Protein AF-A0A0C9XJM4-F1 (afdb_monomer_lite)

Sequence (264 aa):
MSPTPITRETFIDPSHLKTVLTQDTMYVLRDDEEGVEEVPIPESFKKVGIPEGYSVDFVLDPATLVRSLAKQGIVTEDQLEKGLLKDLKDTINASDNLKIIPTSVYESKREAQDEALENSDEEDDDDEGEEEEPTGPPITRATFISPTHIATALSQKTMYKLADGGEGVKEVPITKSVKKAGVIPQGYSVDFIVDPATIVKSLAKQGLVTEGQLSEELLNDLKEPINSSDNLKIVPTSVYEAKLAALEASLENDDDDDDEEEEE

Secondary structure (DSSP, 8-state):
-PPPBP-GGGS--TTHHHHHHTSSEEEEE-TTSSSEEEEEPPHHHHHH-SPTTEEEEESS-HHHHHHHHHHTT--BGGGS-HHHHHHHHHHHTSTTTEEEEEHHHHHHHHHHHHHHHHTTSS-------------SPBP-GGGG--TTHHHHHHHSSEEEEE-TTSSSEEEEEPPHHHHHHTSPPTTEEEEESS-HHHHHHHHHHTT--BGGGS-HHHHHHHHHHHTSTTTEEEEEHHHHHHHHHHHHHHHHGGGSTT------

pLDDT: mean 82.21, std 13.68, range [42.31, 96.31]

Foldseek 3Di:
DPFAFDDLVLQEDPCLQVLQLVDQWAWDQDPVNPDIDIDGDDPVCNVPNDDPQKDKAFQPRSRVVCVVCVVVVNTGPVVDDPVRSVVSSCVRSHNVRIHIYGVVVVVVVVVVVVVVVVVPPPDDDDDPDDDDDQDADWDDLVLLDDPCLLLLQLVDQWAWDADDVRPDIDIDGNDPVNNVVSDQDPQKDKAFQDRSRVVSLVCVVVVNTGPSVDDPVRSVVSNDVRSHSVRIHIYGVVVRVVVVVVVVVVSVVVVPPPDDDDDD

Organism: NCBI:txid1095629

Structure (mmCIF, N/CA/C/O backbone):
data_AF-A0A0C9XJM4-F1
#
_entry.id   AF-A0A0C9XJM4-F1
#
loop_
_atom_site.group_PDB
_atom_site.id
_atom_site.type_symbol
_atom_site.label_atom_id
_atom_site.label_alt_id
_atom_site.label_comp_id
_atom_site.label_asym_id
_atom_site.label_entity_id
_atom_site.label_seq_id
_atom_site.pdbx_PDB_ins_code
_atom_site.Cartn_x
_atom_site.Cartn_y
_atom_site.Cartn_z
_atom_site.occupancy
_atom_site.B_iso_or_equiv
_atom_site.auth_seq_id
_atom_site.auth_comp_id
_atom_site.auth_asym_id
_atom_site.auth_atom_id
_atom_site.pdbx_PDB_model_num
ATOM 1 N N . MET A 1 1 ? -12.616 0.577 37.593 1.00 61.03 1 MET A N 1
ATOM 2 C CA . MET A 1 1 ? -11.303 0.373 36.948 1.00 61.03 1 MET A CA 1
ATOM 3 C C . MET A 1 1 ? -10.990 1.656 36.203 1.00 61.03 1 MET A C 1
ATOM 5 O O . MET A 1 1 ? -11.941 2.302 35.782 1.00 61.03 1 MET A O 1
ATOM 9 N N . SER A 1 2 ? -9.730 2.076 36.131 1.00 69.00 2 SER A N 1
ATOM 10 C CA . SER A 1 2 ? -9.359 3.209 35.274 1.00 69.00 2 SER A CA 1
ATOM 11 C C . SER A 1 2 ? -9.526 2.782 33.812 1.00 69.00 2 SER A C 1
ATOM 13 O O . SER A 1 2 ? -9.180 1.634 33.522 1.00 69.00 2 SER A O 1
ATOM 15 N N . PRO A 1 3 ? -10.077 3.630 32.930 1.00 81.00 3 PRO A N 1
ATOM 16 C CA . PRO A 1 3 ? -10.246 3.273 31.527 1.00 81.00 3 PRO A CA 1
ATOM 17 C C . PRO A 1 3 ? -8.877 3.083 30.859 1.00 81.00 3 PRO A C 1
ATOM 19 O O . PRO A 1 3 ? -7.921 3.799 31.178 1.00 81.00 3 PRO A O 1
ATOM 22 N N . THR A 1 4 ? -8.769 2.077 29.990 1.00 88.69 4 THR A N 1
ATOM 23 C CA . THR A 1 4 ? -7.526 1.762 29.274 1.00 88.69 4 THR A CA 1
ATOM 24 C C . THR A 1 4 ? -7.408 2.698 28.075 1.00 88.69 4 THR A C 1
ATOM 26 O O . THR A 1 4 ? -8.310 2.686 27.238 1.00 88.69 4 THR A O 1
ATOM 29 N N . PRO A 1 5 ? -6.348 3.516 27.973 1.00 91.44 5 PRO A N 1
ATOM 30 C CA . PRO A 1 5 ? -6.173 4.406 26.833 1.00 91.44 5 PRO A CA 1
ATOM 31 C C . PRO A 1 5 ? -5.910 3.606 25.555 1.00 91.44 5 PRO A C 1
ATOM 33 O O . PRO A 1 5 ? -5.144 2.640 25.573 1.00 91.44 5 PRO A O 1
ATOM 36 N N . ILE A 1 6 ? -6.506 4.046 24.449 1.00 90.00 6 ILE A N 1
ATOM 37 C CA . ILE A 1 6 ? -6.190 3.528 23.119 1.00 90.00 6 ILE A CA 1
ATOM 38 C C . ILE A 1 6 ? -4.835 4.095 22.702 1.00 90.00 6 ILE A C 1
ATOM 40 O O . ILE A 1 6 ? -4.616 5.305 22.685 1.00 90.00 6 ILE A O 1
ATOM 44 N N . THR A 1 7 ? -3.909 3.203 22.379 1.00 91.00 7 THR A N 1
ATOM 45 C CA . THR A 1 7 ? -2.565 3.541 21.903 1.00 91.00 7 THR A CA 1
ATOM 46 C C . THR A 1 7 ? -2.232 2.698 20.681 1.00 91.00 7 THR A C 1
ATOM 48 O O . THR A 1 7 ? -2.949 1.755 20.357 1.00 91.00 7 THR A O 1
ATOM 51 N N . ARG A 1 8 ? -1.115 2.988 20.009 1.00 89.38 8 ARG A N 1
ATOM 52 C CA . ARG A 1 8 ? -0.641 2.166 18.885 1.00 89.38 8 ARG A CA 1
ATOM 53 C C . ARG A 1 8 ? -0.563 0.678 19.263 1.00 89.38 8 ARG A C 1
ATOM 55 O O . ARG A 1 8 ? -1.041 -0.178 18.527 1.00 89.38 8 ARG A O 1
ATOM 62 N N . GLU A 1 9 ? -0.023 0.393 20.447 1.00 90.62 9 GLU A N 1
ATOM 63 C CA . GLU A 1 9 ? 0.146 -0.966 20.976 1.00 90.62 9 GLU A CA 1
ATOM 64 C C . GLU A 1 9 ? -1.182 -1.671 21.267 1.00 90.62 9 GLU A C 1
ATOM 66 O O . GLU A 1 9 ? -1.224 -2.897 21.331 1.00 90.62 9 GLU A O 1
ATOM 71 N N . THR A 1 10 ? -2.287 -0.928 21.396 1.00 89.88 10 THR A N 1
ATOM 72 C CA . THR A 1 10 ? -3.622 -1.517 21.545 1.00 89.88 10 THR A CA 1
ATOM 73 C C . THR A 1 10 ? -3.973 -2.397 20.349 1.00 89.88 10 THR A C 1
ATOM 75 O O . THR A 1 10 ? -4.678 -3.384 20.532 1.00 89.88 10 THR A O 1
ATOM 78 N N . PHE A 1 11 ? -3.475 -2.084 19.149 1.00 90.56 11 PHE A N 1
ATOM 79 C CA . PHE A 1 11 ? -3.837 -2.781 17.912 1.00 90.56 11 PHE A CA 1
ATOM 80 C C . PHE A 1 11 ? -2.792 -3.784 17.423 1.00 90.56 11 PHE A C 1
ATOM 82 O O . PHE A 1 11 ? -3.081 -4.540 16.503 1.00 90.56 11 PHE A O 1
ATOM 89 N N . ILE A 1 12 ? -1.595 -3.814 18.008 1.00 91.88 12 ILE A N 1
ATOM 90 C CA . ILE A 1 12 ? -0.506 -4.683 17.547 1.00 91.88 12 ILE A CA 1
ATOM 91 C C . ILE A 1 12 ? -0.559 -6.008 18.309 1.00 91.88 12 ILE A C 1
ATOM 93 O O . ILE A 1 12 ? -0.344 -6.058 19.521 1.00 91.88 12 ILE A O 1
ATOM 97 N N . ASP A 1 13 ? -0.818 -7.103 17.598 1.00 90.31 13 ASP A N 1
ATOM 98 C CA . ASP A 1 13 ? -0.806 -8.438 18.186 1.00 90.31 13 ASP A CA 1
ATOM 99 C C . ASP A 1 13 ? 0.635 -8.974 18.253 1.00 90.31 13 ASP A C 1
ATOM 101 O O . ASP A 1 13 ? 1.370 -8.876 17.271 1.00 90.31 13 ASP A O 1
ATOM 105 N N . PRO A 1 14 ? 1.076 -9.613 19.351 1.00 86.50 14 PRO A N 1
ATOM 106 C CA . PRO A 1 14 ? 2.413 -10.212 19.445 1.00 86.50 14 PRO A CA 1
ATOM 107 C C . PRO A 1 14 ? 2.759 -11.226 18.337 1.00 86.50 14 PRO A C 1
ATOM 109 O O . PRO A 1 14 ? 3.933 -11.540 18.123 1.00 86.50 14 PRO A O 1
ATOM 112 N N . SER A 1 15 ? 1.758 -11.777 17.650 1.00 88.38 15 SER A N 1
ATOM 113 C CA . SER A 1 15 ? 1.905 -12.721 16.545 1.00 88.38 15 SER A CA 1
ATOM 114 C C . SER A 1 15 ? 2.150 -12.075 15.178 1.00 88.38 15 SER A C 1
ATOM 116 O O . SER A 1 15 ? 2.521 -12.816 14.268 1.00 88.38 15 SER A O 1
ATOM 118 N N . HIS A 1 16 ? 2.080 -10.743 15.030 1.00 88.44 16 HIS A N 1
ATOM 119 C CA . HIS A 1 16 ? 2.323 -10.048 13.751 1.00 88.44 16 HIS A CA 1
ATOM 120 C C . HIS A 1 16 ? 3.661 -10.441 13.096 1.00 88.44 16 HIS A C 1
ATOM 122 O O . HIS A 1 16 ? 3.746 -10.614 11.882 1.00 88.44 16 HIS A O 1
ATOM 128 N N . LEU A 1 17 ? 4.704 -10.690 13.899 1.00 89.69 17 LEU A N 1
ATOM 129 C CA . LEU A 1 17 ? 6.002 -11.173 13.410 1.00 89.69 17 LEU A CA 1
ATOM 130 C C . LEU A 1 17 ? 5.925 -12.562 12.766 1.00 89.69 17 LEU A C 1
ATOM 132 O O . LEU A 1 17 ? 6.686 -12.868 11.853 1.00 89.69 17 LEU A O 1
ATOM 136 N N . LYS A 1 18 ? 5.037 -13.433 13.247 1.00 89.62 18 LYS A N 1
ATOM 137 C CA . LYS A 1 18 ? 4.809 -14.744 12.630 1.00 89.62 18 LYS A CA 1
ATOM 138 C C . LYS A 1 18 ? 3.995 -14.586 11.356 1.00 89.62 18 LYS A C 1
ATOM 140 O O . LYS A 1 18 ? 4.367 -15.181 10.353 1.00 89.62 18 LYS A O 1
ATOM 145 N N . THR A 1 19 ? 2.951 -13.760 11.393 1.00 90.31 19 THR A N 1
ATOM 146 C CA . THR A 1 19 ? 2.085 -13.479 10.242 1.00 90.31 19 THR A CA 1
ATOM 147 C C . THR A 1 19 ? 2.864 -12.880 9.075 1.00 90.31 19 THR A C 1
ATOM 149 O O . THR A 1 19 ? 2.696 -13.295 7.935 1.00 90.31 19 THR A O 1
ATOM 152 N N . VAL A 1 20 ? 3.790 -11.952 9.325 1.00 91.88 20 VAL A N 1
ATOM 153 C CA . VAL A 1 20 ? 4.589 -11.374 8.234 1.00 91.88 20 VAL A CA 1
ATOM 154 C C . VAL A 1 20 ? 5.557 -12.395 7.614 1.00 91.88 20 VAL A C 1
ATOM 156 O O . VAL A 1 20 ? 5.833 -12.349 6.420 1.00 91.88 20 VAL A O 1
ATOM 159 N N . LEU A 1 21 ? 6.040 -13.368 8.394 1.00 91.81 21 LEU A N 1
ATOM 160 C CA . LEU A 1 21 ? 6.963 -14.406 7.917 1.00 91.81 21 LEU A CA 1
ATOM 161 C C . LEU A 1 21 ? 6.278 -15.529 7.123 1.00 91.81 21 LEU A C 1
ATOM 163 O O . LEU A 1 21 ? 6.981 -16.332 6.501 1.00 91.81 21 LEU A O 1
ATOM 167 N N . THR A 1 22 ? 4.943 -15.612 7.127 1.00 90.56 22 THR A N 1
ATOM 168 C CA . THR A 1 22 ? 4.208 -16.535 6.243 1.00 90.56 22 THR A CA 1
ATOM 169 C C . THR A 1 22 ? 4.066 -16.001 4.824 1.00 90.56 22 THR A C 1
ATOM 171 O O . THR A 1 22 ? 3.656 -16.757 3.949 1.00 90.56 22 THR A O 1
ATOM 174 N N . GLN A 1 23 ? 4.403 -14.732 4.586 1.00 90.69 23 GLN A N 1
ATOM 175 C CA . GLN A 1 23 ? 4.364 -14.144 3.253 1.00 90.69 23 GLN A CA 1
ATOM 176 C C . GLN A 1 23 ? 5.443 -14.738 2.340 1.00 90.69 23 GLN A C 1
ATOM 178 O O . GLN A 1 23 ? 6.439 -15.326 2.781 1.00 90.69 23 GLN A O 1
ATOM 183 N N . ASP A 1 24 ? 5.238 -14.566 1.038 1.00 90.81 24 ASP A N 1
ATOM 184 C CA . ASP A 1 24 ? 6.186 -15.018 0.025 1.00 90.81 24 ASP A CA 1
ATOM 185 C C . ASP A 1 24 ? 7.295 -13.996 -0.229 1.00 90.81 24 ASP A C 1
ATOM 187 O O . ASP A 1 24 ? 8.404 -14.379 -0.608 1.00 90.81 24 ASP A O 1
ATOM 191 N N . THR A 1 25 ? 7.025 -12.709 0.003 1.00 93.06 25 THR A N 1
ATOM 192 C CA . THR A 1 25 ? 7.883 -11.602 -0.431 1.00 93.06 25 THR A CA 1
ATOM 193 C C . THR A 1 25 ? 8.165 -10.568 0.660 1.00 93.06 25 THR A C 1
ATOM 195 O O . THR A 1 25 ? 7.445 -10.433 1.648 1.00 93.06 25 THR A O 1
ATOM 198 N N . MET A 1 26 ? 9.272 -9.850 0.486 1.00 91.94 26 MET A N 1
ATOM 199 C CA . MET A 1 26 ? 9.726 -8.726 1.303 1.00 91.94 26 MET A CA 1
ATOM 200 C C . MET A 1 26 ? 10.347 -7.650 0.416 1.00 91.94 26 MET A C 1
ATOM 202 O O . MET A 1 26 ? 10.619 -7.895 -0.757 1.00 91.94 26 MET A O 1
ATOM 206 N N . TYR A 1 27 ? 10.649 -6.490 0.988 1.00 92.12 27 TYR A N 1
ATOM 207 C CA . TYR A 1 27 ? 11.340 -5.414 0.292 1.00 92.12 27 TYR A CA 1
ATOM 208 C C . TYR A 1 27 ? 12.804 -5.308 0.712 1.00 92.12 27 TYR A C 1
ATOM 210 O O . TYR A 1 27 ? 13.133 -5.399 1.897 1.00 92.12 27 TYR A O 1
ATOM 218 N N . VAL A 1 28 ? 13.680 -5.064 -0.259 1.00 90.56 28 VAL A N 1
ATOM 219 C CA . VAL A 1 28 ? 15.110 -4.786 -0.053 1.00 90.56 28 VAL A CA 1
ATOM 220 C C . VAL A 1 28 ? 15.500 -3.481 -0.740 1.00 90.56 28 VAL A C 1
ATOM 222 O O . VAL A 1 28 ? 14.837 -3.058 -1.686 1.00 90.56 28 VAL A O 1
ATOM 225 N N . LEU A 1 29 ? 16.558 -2.824 -0.252 1.00 85.56 29 LEU A N 1
ATOM 226 C CA . LEU A 1 29 ? 17.141 -1.671 -0.943 1.00 85.56 29 LEU A CA 1
ATOM 227 C C . LEU A 1 29 ? 17.767 -2.129 -2.257 1.00 85.56 29 LEU A C 1
ATOM 229 O O . LEU A 1 29 ? 18.438 -3.161 -2.297 1.00 85.56 29 LEU A O 1
ATOM 233 N N . ARG A 1 30 ? 17.580 -1.338 -3.309 1.00 80.75 30 ARG A N 1
ATOM 234 C CA . ARG A 1 30 ? 18.249 -1.576 -4.588 1.00 80.75 30 ARG A CA 1
ATOM 235 C C . ARG A 1 30 ? 19.745 -1.266 -4.495 1.00 80.75 30 ARG A C 1
ATOM 237 O O . ARG A 1 30 ? 20.166 -0.410 -3.717 1.00 80.75 30 ARG A O 1
ATOM 244 N N . ASP A 1 31 ? 20.536 -1.915 -5.351 1.00 73.75 31 ASP A N 1
ATOM 245 C CA . ASP A 1 31 ? 21.992 -1.711 -5.466 1.00 73.75 31 ASP A CA 1
ATOM 246 C C . ASP A 1 31 ? 22.392 -0.265 -5.840 1.00 73.75 31 ASP A C 1
ATOM 248 O O . ASP A 1 31 ? 23.555 0.114 -5.693 1.00 73.75 31 ASP A O 1
ATOM 252 N N . ASP A 1 32 ? 21.455 0.540 -6.350 1.00 73.88 32 ASP A N 1
ATOM 253 C CA . ASP A 1 32 ? 21.639 1.955 -6.684 1.00 73.88 32 ASP A CA 1
ATOM 254 C C . ASP A 1 32 ? 21.201 2.923 -5.569 1.00 73.88 32 ASP A C 1
ATOM 256 O O . ASP A 1 32 ? 21.226 4.134 -5.784 1.00 73.88 32 ASP A O 1
ATOM 260 N N . GLU A 1 33 ? 20.839 2.405 -4.388 1.00 60.31 33 GLU A N 1
ATOM 261 C CA . GLU A 1 33 ? 20.406 3.145 -3.189 1.00 60.31 33 GLU A CA 1
ATOM 262 C C . GLU A 1 33 ? 19.147 4.029 -3.381 1.00 60.31 33 GLU A C 1
ATOM 264 O O . GLU A 1 33 ? 18.711 4.687 -2.435 1.00 60.31 33 GLU A O 1
ATOM 269 N N . GLU A 1 34 ? 18.501 4.011 -4.557 1.00 61.03 34 GLU A N 1
ATOM 270 C CA . GLU A 1 34 ? 17.238 4.713 -4.829 1.00 61.03 34 GLU A CA 1
ATOM 271 C C . GLU A 1 34 ? 16.054 3.730 -4.847 1.00 61.03 34 GLU A C 1
ATOM 273 O O . GLU A 1 34 ? 15.689 3.141 -5.868 1.00 61.03 34 GLU A O 1
ATOM 278 N N . GLY A 1 35 ? 15.392 3.607 -3.695 1.00 71.44 35 GLY A N 1
ATOM 279 C CA . GLY A 1 35 ? 14.125 2.892 -3.550 1.00 71.44 35 GLY A CA 1
ATOM 280 C C . GLY A 1 35 ? 14.261 1.424 -3.148 1.00 71.44 35 GLY A C 1
ATOM 281 O O . GLY A 1 35 ? 15.322 0.951 -2.737 1.00 71.44 35 GLY A O 1
ATOM 282 N N . VAL A 1 36 ? 13.137 0.710 -3.232 1.00 83.19 36 VAL A N 1
ATOM 283 C CA . VAL A 1 36 ? 13.031 -0.696 -2.833 1.00 83.19 36 VAL A CA 1
ATOM 284 C C . VAL A 1 36 ? 12.652 -1.598 -4.005 1.00 83.19 36 VAL A C 1
ATOM 286 O O . VAL A 1 36 ? 12.070 -1.162 -5.005 1.00 83.19 36 VAL A O 1
ATOM 289 N N . GLU A 1 37 ? 12.988 -2.874 -3.893 1.00 86.25 37 GLU A N 1
ATOM 290 C CA . GLU A 1 37 ? 12.505 -3.938 -4.769 1.00 86.25 37 GLU A CA 1
ATOM 291 C C . GLU A 1 37 ? 11.899 -5.078 -3.954 1.00 86.25 37 GLU A C 1
ATOM 293 O O . GLU A 1 37 ? 12.322 -5.346 -2.831 1.00 86.25 37 GLU A O 1
ATOM 298 N N . GLU A 1 38 ? 10.881 -5.723 -4.520 1.00 91.06 38 GLU A N 1
ATOM 299 C CA . GLU A 1 38 ? 10.215 -6.869 -3.915 1.00 91.06 38 GLU A CA 1
ATOM 300 C C . GLU A 1 38 ? 10.959 -8.154 -4.285 1.00 91.06 38 GLU A C 1
ATOM 302 O O . GLU A 1 38 ? 11.155 -8.463 -5.463 1.00 91.06 38 GLU A O 1
ATOM 307 N N . VAL A 1 39 ? 11.375 -8.907 -3.273 1.00 90.31 39 VAL A N 1
ATOM 308 C CA . VAL A 1 39 ? 12.139 -10.146 -3.416 1.00 90.31 39 VAL A CA 1
ATOM 309 C C . VAL A 1 39 ? 11.525 -11.252 -2.561 1.00 90.31 39 VAL A C 1
ATOM 311 O O . VAL A 1 39 ? 10.875 -10.959 -1.556 1.00 90.31 39 VAL A O 1
ATOM 314 N N . PRO A 1 40 ? 11.731 -12.534 -2.906 1.00 93.81 40 PRO A N 1
ATOM 315 C CA . PRO A 1 40 ? 11.262 -13.635 -2.075 1.00 93.81 40 PRO A CA 1
ATOM 316 C C . PRO A 1 40 ? 11.855 -13.578 -0.662 1.00 93.81 40 PRO A C 1
ATOM 318 O O . PRO A 1 40 ? 13.061 -13.355 -0.511 1.00 93.81 40 PRO A O 1
ATOM 321 N N . ILE A 1 41 ? 11.041 -13.844 0.364 1.00 92.06 41 ILE A N 1
ATOM 322 C CA . ILE A 1 41 ? 11.521 -13.945 1.748 1.00 92.06 41 ILE A CA 1
ATOM 323 C C . ILE A 1 41 ? 12.544 -15.084 1.839 1.00 92.06 41 ILE A C 1
ATOM 325 O O . ILE A 1 41 ? 12.212 -16.238 1.542 1.00 92.06 41 ILE A O 1
ATOM 329 N N . PRO A 1 42 ? 13.781 -14.816 2.298 1.00 91.94 42 PRO A N 1
ATOM 330 C CA . PRO A 1 42 ? 14.763 -15.867 2.496 1.00 91.94 42 PRO A CA 1
ATOM 331 C C . PRO A 1 42 ? 14.284 -16.906 3.516 1.00 91.94 42 PRO A C 1
ATOM 333 O O . PRO A 1 42 ? 13.840 -16.570 4.612 1.00 91.94 42 PRO A O 1
ATOM 336 N N . GLU A 1 43 ? 14.482 -18.192 3.219 1.00 89.12 43 GLU A N 1
ATOM 337 C CA . GLU A 1 43 ? 14.163 -19.302 4.137 1.00 89.12 43 GLU A CA 1
ATOM 338 C C . GLU A 1 43 ? 14.851 -19.186 5.508 1.00 89.12 43 GLU A C 1
ATOM 340 O O . GLU A 1 43 ? 14.402 -19.769 6.497 1.00 89.12 43 GLU A O 1
ATOM 345 N N . SER A 1 44 ? 15.958 -18.441 5.592 1.00 88.12 44 SER A N 1
ATOM 346 C CA . SER A 1 44 ? 16.577 -18.101 6.871 1.00 88.12 44 SER A CA 1
ATOM 347 C C . SER A 1 44 ? 15.637 -17.267 7.743 1.00 88.12 44 SER A C 1
ATOM 349 O O . SER A 1 44 ? 15.493 -17.596 8.915 1.00 88.12 44 SER A O 1
ATOM 351 N N . PHE A 1 45 ? 14.929 -16.274 7.201 1.00 90.62 45 PHE A N 1
ATOM 352 C CA . PHE A 1 45 ? 14.056 -15.381 7.975 1.00 90.62 45 PHE A CA 1
ATOM 353 C C . PHE A 1 45 ? 12.912 -16.166 8.623 1.00 90.62 45 PHE A C 1
ATOM 355 O O . PHE A 1 45 ? 12.617 -15.983 9.801 1.00 90.62 45 PHE A O 1
ATOM 362 N N . LYS A 1 46 ? 12.349 -17.144 7.904 1.00 86.12 46 LYS A N 1
ATOM 363 C CA . LYS A 1 46 ? 11.302 -18.042 8.425 1.00 86.12 46 LYS A CA 1
ATOM 364 C C . LYS A 1 46 ? 11.773 -18.904 9.607 1.00 86.12 46 LYS A C 1
ATOM 366 O O . LYS A 1 46 ? 10.957 -19.361 10.402 1.00 86.12 46 LYS A O 1
ATOM 371 N N . LYS A 1 47 ? 13.086 -19.142 9.734 1.00 84.56 47 LYS A N 1
ATOM 372 C CA . LYS A 1 47 ? 13.683 -19.985 10.788 1.00 84.56 47 LYS A CA 1
ATOM 373 C C . LYS A 1 47 ? 14.228 -19.194 11.970 1.00 84.56 47 LYS A C 1
ATOM 375 O O . LYS A 1 47 ? 14.118 -19.662 13.099 1.00 84.56 47 LYS A O 1
ATOM 380 N N . VAL A 1 48 ? 14.875 -18.059 11.708 1.00 85.25 48 VAL A N 1
ATOM 381 C CA . VAL A 1 48 ? 15.572 -17.256 12.730 1.00 85.25 48 VAL A CA 1
ATOM 382 C C . VAL A 1 48 ? 14.862 -15.949 13.078 1.00 85.25 48 VAL A C 1
ATOM 384 O O . VAL A 1 48 ? 15.244 -15.316 14.056 1.00 85.25 48 VAL A O 1
ATOM 387 N N . GLY A 1 49 ? 13.807 -15.582 12.351 1.00 87.50 49 GLY A N 1
ATOM 388 C CA . GLY A 1 49 ? 13.132 -14.296 12.491 1.00 87.50 49 GLY A CA 1
ATOM 389 C C . GLY A 1 49 ? 13.732 -13.221 11.586 1.00 87.50 49 GLY A C 1
ATOM 390 O O . GLY A 1 49 ? 14.590 -13.490 10.743 1.00 87.50 49 GLY A O 1
ATOM 391 N N . ILE A 1 50 ? 13.253 -11.993 11.760 1.00 90.44 50 ILE A N 1
ATOM 392 C CA . ILE A 1 50 ? 13.672 -10.837 10.963 1.00 90.44 50 ILE A CA 1
ATOM 393 C C . ILE A 1 50 ? 15.081 -10.417 11.406 1.00 90.44 50 ILE A C 1
ATOM 395 O O . ILE A 1 50 ? 15.290 -10.190 12.600 1.00 90.44 50 ILE A O 1
ATOM 399 N N . PRO A 1 51 ? 16.067 -10.360 10.494 1.00 89.38 51 PRO A N 1
ATOM 400 C CA . PRO A 1 51 ? 17.430 -9.995 10.848 1.00 89.38 51 PRO A CA 1
ATOM 401 C C . PRO A 1 51 ? 17.603 -8.484 11.020 1.00 89.38 51 PRO A C 1
ATOM 403 O O . PRO A 1 51 ? 16.780 -7.678 10.593 1.00 89.38 51 PRO A O 1
ATOM 406 N N . GLU A 1 52 ? 18.742 -8.117 11.602 1.00 88.56 52 GLU A N 1
ATOM 407 C CA . GLU A 1 52 ? 19.184 -6.731 11.732 1.00 88.56 52 GLU A CA 1
ATOM 408 C C . GLU A 1 52 ? 19.250 -6.033 10.360 1.00 88.56 52 GLU A C 1
ATOM 410 O O . GLU A 1 52 ? 19.730 -6.609 9.379 1.00 88.56 52 GLU A O 1
ATOM 415 N N . GLY A 1 53 ? 18.747 -4.796 10.300 1.00 88.88 53 GLY A N 1
ATOM 416 C CA . GLY A 1 53 ? 18.614 -4.011 9.069 1.00 88.88 53 GLY A CA 1
ATOM 417 C C . GLY A 1 53 ? 17.243 -4.107 8.391 1.00 88.88 53 GLY A C 1
ATOM 418 O O . GLY A 1 53 ? 17.019 -3.397 7.411 1.00 88.88 53 GLY A O 1
ATOM 419 N N . TYR A 1 54 ? 16.330 -4.932 8.914 1.00 92.75 54 TYR A N 1
ATOM 420 C CA . TYR A 1 54 ? 14.941 -5.014 8.466 1.00 92.75 54 TYR A CA 1
ATOM 421 C C . TYR A 1 54 ? 13.960 -4.801 9.621 1.00 92.75 54 TYR A C 1
ATOM 423 O O . TYR A 1 54 ? 14.221 -5.182 10.762 1.00 92.75 54 TYR A O 1
ATOM 431 N N . SER A 1 55 ? 12.806 -4.225 9.297 1.00 93.06 55 SER A N 1
ATOM 432 C CA . SER A 1 55 ? 11.708 -3.940 10.221 1.00 93.06 55 SER A CA 1
ATOM 433 C C . SER A 1 55 ? 10.384 -4.441 9.645 1.00 93.06 55 SER A C 1
ATOM 435 O O . SER A 1 55 ? 10.253 -4.601 8.430 1.00 93.06 55 SER A O 1
ATOM 437 N N . VAL A 1 56 ? 9.398 -4.671 10.518 1.00 92.88 56 VAL A N 1
ATOM 438 C CA . VAL A 1 56 ? 8.005 -4.846 10.086 1.00 92.88 56 VAL A CA 1
ATOM 439 C C . VAL A 1 56 ? 7.350 -3.484 10.012 1.00 92.88 56 VAL A C 1
ATOM 441 O O . VAL A 1 56 ? 7.259 -2.779 11.014 1.00 92.88 56 VAL A O 1
ATOM 444 N N . ASP A 1 57 ? 6.903 -3.139 8.819 1.00 92.19 57 ASP A N 1
ATOM 445 C CA . ASP A 1 57 ? 6.086 -1.974 8.555 1.00 92.19 57 ASP A CA 1
ATOM 446 C C . ASP A 1 57 ? 4.613 -2.361 8.484 1.00 92.19 57 ASP A C 1
ATOM 448 O O . ASP A 1 57 ? 4.260 -3.452 8.023 1.00 92.19 57 ASP A O 1
ATOM 452 N N . PHE A 1 58 ? 3.774 -1.435 8.935 1.00 89.81 58 PHE A N 1
ATOM 453 C CA . PHE A 1 58 ? 2.330 -1.503 8.793 1.00 89.81 58 PHE A CA 1
ATOM 454 C C . PHE A 1 58 ? 1.943 -0.574 7.646 1.00 89.81 58 PHE A C 1
ATOM 456 O O . PHE A 1 58 ? 2.238 0.623 7.685 1.00 89.81 58 PHE A O 1
ATOM 463 N N . VAL A 1 59 ? 1.307 -1.111 6.608 1.00 85.94 59 VAL A N 1
ATOM 464 C CA . VAL A 1 59 ? 0.856 -0.328 5.451 1.00 85.94 59 VAL A CA 1
ATOM 465 C C . VAL A 1 59 ? -0.142 0.732 5.922 1.00 85.94 59 VAL A C 1
ATOM 467 O O . VAL A 1 59 ? 0.112 1.925 5.762 1.00 85.94 59 VAL A O 1
ATOM 470 N N . LEU A 1 60 ? -1.210 0.294 6.588 1.00 84.50 60 LEU A N 1
ATOM 471 C CA . LEU A 1 60 ? -2.057 1.089 7.463 1.00 84.50 60 LEU A CA 1
ATOM 472 C C . LEU A 1 60 ? -1.453 1.079 8.866 1.00 84.50 60 LEU A C 1
ATOM 474 O O . LEU A 1 60 ? -1.582 0.107 9.616 1.00 84.50 60 LEU A O 1
ATOM 478 N N . ASP A 1 61 ? -0.782 2.172 9.208 1.00 85.88 61 ASP A N 1
ATOM 479 C CA . ASP A 1 61 ? -0.144 2.315 10.507 1.00 85.88 61 ASP A CA 1
ATOM 480 C C . ASP A 1 61 ? -1.197 2.477 11.630 1.00 85.88 61 ASP A C 1
ATOM 482 O O . ASP A 1 61 ? -2.065 3.354 11.540 1.00 85.88 61 ASP A O 1
ATOM 486 N N . PRO A 1 62 ? -1.120 1.690 12.723 1.00 88.50 62 PRO A N 1
ATOM 487 C CA . PRO A 1 62 ? -2.053 1.817 13.839 1.00 88.50 62 PRO A CA 1
ATOM 488 C C . PRO A 1 62 ? -2.054 3.196 14.524 1.00 88.50 62 PRO A C 1
ATOM 490 O O . PRO A 1 62 ? -3.038 3.543 15.169 1.00 88.50 62 PRO A O 1
ATOM 493 N N . ALA A 1 63 ? -1.014 4.019 14.380 1.00 87.19 63 ALA A N 1
ATOM 494 C CA . ALA A 1 63 ? -1.014 5.407 14.849 1.00 87.19 63 ALA A CA 1
ATOM 495 C C . ALA A 1 63 ? -2.045 6.274 14.106 1.00 87.19 63 ALA A C 1
ATOM 497 O O . ALA A 1 63 ? -2.717 7.094 14.733 1.00 87.19 63 ALA A O 1
ATOM 498 N N . THR A 1 64 ? -2.240 6.048 12.802 1.00 83.81 64 THR A N 1
ATOM 499 C CA . THR A 1 64 ? -3.294 6.720 12.026 1.00 83.81 64 THR A CA 1
ATOM 500 C C . THR A 1 64 ? -4.676 6.350 12.561 1.00 83.81 64 THR A C 1
ATOM 502 O O . THR A 1 64 ? -5.535 7.217 12.717 1.00 83.81 64 THR A O 1
ATOM 505 N N . LEU A 1 65 ? -4.873 5.076 12.913 1.00 84.81 65 LEU A N 1
ATOM 506 C CA . LEU A 1 65 ? -6.124 4.592 13.495 1.00 84.81 65 LEU A CA 1
ATOM 507 C C . LEU A 1 65 ? -6.390 5.220 14.870 1.00 84.81 65 LEU A C 1
ATOM 509 O O . LEU A 1 65 ? -7.484 5.725 15.107 1.00 84.81 65 LEU A O 1
ATOM 513 N N . VAL A 1 66 ? -5.385 5.250 15.752 1.00 86.56 66 VAL A N 1
ATOM 514 C CA . VAL A 1 66 ? -5.484 5.903 17.071 1.00 86.56 66 VAL A CA 1
ATOM 515 C C . VAL A 1 66 ? -5.916 7.359 16.920 1.00 86.56 66 VAL A C 1
ATOM 517 O O . VAL A 1 66 ? -6.798 7.815 17.643 1.00 86.56 66 VAL A O 1
ATOM 520 N N . ARG A 1 67 ? -5.334 8.085 15.962 1.00 82.81 67 ARG A N 1
ATOM 521 C CA . ARG A 1 67 ? -5.685 9.485 15.731 1.00 82.81 67 ARG A CA 1
ATOM 522 C C . ARG A 1 67 ? -7.093 9.658 15.172 1.00 82.81 67 ARG A C 1
ATOM 524 O O . ARG A 1 67 ? -7.814 10.536 15.632 1.00 82.81 67 ARG A O 1
ATOM 531 N N . SER A 1 68 ? -7.494 8.822 14.217 1.00 80.88 68 SER A N 1
ATOM 532 C CA . SER A 1 68 ? -8.855 8.843 13.667 1.00 80.88 68 SER A CA 1
ATOM 533 C C . SER A 1 68 ? -9.907 8.602 14.755 1.00 80.88 68 SER A C 1
ATOM 535 O O . SER A 1 68 ? -10.909 9.313 14.813 1.00 80.88 68 SER A O 1
ATOM 537 N N . LEU A 1 69 ? -9.644 7.662 15.667 1.00 82.06 69 LEU A N 1
ATOM 538 C CA . LEU A 1 69 ? -10.497 7.402 16.827 1.00 82.06 69 LEU A CA 1
ATOM 539 C C . LEU A 1 69 ? -10.510 8.588 17.798 1.00 82.06 69 LEU A C 1
ATOM 541 O O . LEU A 1 69 ? -11.581 9.011 18.233 1.00 82.06 69 LEU A O 1
ATOM 545 N N . ALA A 1 70 ? -9.348 9.184 18.076 1.00 83.12 70 ALA A N 1
ATOM 546 C CA . ALA A 1 70 ? -9.252 10.356 18.941 1.00 83.12 70 ALA A CA 1
ATOM 547 C C . ALA A 1 70 ? -10.046 11.555 18.389 1.00 83.12 70 ALA A C 1
ATOM 549 O O . ALA A 1 70 ? -10.748 12.206 19.162 1.00 83.12 70 ALA A O 1
ATOM 550 N N . LYS A 1 71 ? -10.017 11.794 17.066 1.00 78.62 71 LYS A N 1
ATOM 551 C CA . LYS A 1 71 ? -10.837 12.824 16.394 1.00 78.62 71 LYS A CA 1
ATOM 552 C C . LYS A 1 71 ? -12.346 12.587 16.571 1.00 78.62 71 LYS A C 1
ATOM 554 O O . LYS A 1 71 ? -13.114 13.537 16.598 1.00 78.62 71 LYS A O 1
ATOM 559 N N . GLN A 1 72 ? -12.772 11.337 16.754 1.00 74.69 72 GLN A N 1
ATOM 560 C CA . GLN A 1 72 ? -14.166 10.964 17.035 1.00 74.69 72 GLN A CA 1
ATOM 561 C C . GLN A 1 72 ? -14.495 10.962 18.543 1.00 74.69 72 GLN A C 1
ATOM 563 O O . GLN A 1 72 ? -15.549 10.484 18.957 1.00 74.69 72 GLN A O 1
ATOM 568 N N . GLY A 1 73 ? -13.583 11.448 19.395 1.00 79.19 73 GLY A N 1
ATOM 569 C CA . GLY A 1 73 ? -13.738 11.434 20.852 1.00 79.19 73 GLY A CA 1
ATOM 570 C C . GLY A 1 73 ? -13.543 10.054 21.497 1.00 79.19 73 GLY A C 1
ATOM 571 O O . GLY A 1 73 ? -13.825 9.885 22.688 1.00 79.19 73 GLY A O 1
ATOM 572 N N . ILE A 1 74 ? -13.051 9.069 20.738 1.00 83.19 74 ILE A N 1
ATOM 573 C CA . ILE A 1 74 ? -12.776 7.703 21.191 1.00 83.19 74 ILE A CA 1
ATOM 574 C C . ILE A 1 74 ? -11.296 7.614 21.582 1.00 83.19 74 ILE A C 1
ATOM 576 O O . ILE A 1 74 ? -10.405 7.474 20.749 1.00 83.19 74 ILE A O 1
ATOM 580 N N . VAL A 1 75 ? -11.027 7.692 22.879 1.00 88.94 75 VAL A N 1
ATOM 581 C CA . VAL A 1 75 ? -9.679 7.713 23.464 1.00 88.94 75 VAL A CA 1
ATOM 582 C C . VAL A 1 75 ? -9.413 6.532 24.401 1.00 88.94 75 VAL A C 1
ATOM 584 O O . VAL A 1 75 ? -8.269 6.316 24.807 1.00 88.94 75 VAL A O 1
ATOM 587 N N . THR A 1 76 ? -10.435 5.745 24.747 1.00 89.69 76 THR A N 1
ATOM 588 C CA . THR A 1 76 ? -10.315 4.583 25.635 1.00 89.69 76 THR A CA 1
ATOM 589 C C . THR A 1 76 ? -11.013 3.344 25.076 1.00 89.69 76 THR A C 1
ATOM 591 O O . THR A 1 76 ? -12.007 3.428 24.360 1.00 89.69 76 THR A O 1
ATOM 594 N N . GLU A 1 77 ? -10.479 2.162 25.393 1.00 86.81 77 GLU A N 1
ATOM 595 C CA . GLU A 1 77 ? -10.941 0.886 24.820 1.00 86.81 77 GLU A CA 1
ATOM 596 C C . GLU A 1 77 ? -12.410 0.574 25.139 1.00 86.81 77 GLU A C 1
ATOM 598 O O . GLU A 1 77 ? -13.073 -0.120 24.377 1.00 86.81 77 GLU A O 1
ATOM 603 N N . ASP A 1 78 ? -12.934 1.079 26.257 1.00 84.69 78 ASP A N 1
ATOM 604 C CA . ASP A 1 78 ? -14.322 0.888 26.685 1.00 84.69 78 ASP A CA 1
ATOM 605 C C . ASP A 1 78 ? -15.345 1.695 25.874 1.00 84.69 78 ASP A C 1
ATOM 607 O O . ASP A 1 78 ? -16.538 1.408 25.962 1.00 84.69 78 ASP A O 1
ATOM 611 N N . GLN A 1 79 ? -14.889 2.667 25.080 1.00 81.25 79 GLN A N 1
ATOM 612 C CA . GLN A 1 79 ? -15.730 3.410 24.139 1.00 81.25 79 GLN A CA 1
ATOM 613 C C . GLN A 1 79 ? -15.945 2.647 22.824 1.00 81.25 79 GLN A C 1
ATOM 615 O O . GLN A 1 79 ? -16.860 2.979 22.076 1.00 81.25 79 GLN A O 1
ATOM 620 N N . LEU A 1 80 ? -15.127 1.625 22.547 1.00 81.38 80 LEU A N 1
ATOM 621 C CA . LEU A 1 80 ? -15.282 0.764 21.380 1.00 81.38 80 LEU A CA 1
ATOM 622 C C . LEU A 1 80 ? -16.183 -0.425 21.705 1.00 81.38 80 LEU A C 1
ATOM 624 O O . LEU A 1 80 ? -16.065 -1.073 22.751 1.00 81.38 80 LEU A O 1
ATOM 628 N N . GLU A 1 81 ? -17.046 -0.779 20.757 1.00 81.12 81 GLU A N 1
ATOM 629 C CA . GLU A 1 81 ? -17.730 -2.062 20.818 1.00 81.12 81 GLU A CA 1
ATOM 630 C C . GLU A 1 81 ? -16.707 -3.207 20.767 1.00 81.12 81 GLU A C 1
ATOM 632 O O . GLU A 1 81 ? -15.706 -3.159 20.050 1.00 81.12 81 GLU A O 1
ATOM 637 N N . LYS A 1 82 ? -16.947 -4.274 21.539 1.00 75.00 82 LYS A N 1
ATOM 638 C CA . LYS A 1 82 ? -15.986 -5.386 21.651 1.00 75.00 82 LYS A CA 1
ATOM 639 C C . LYS A 1 82 ? -15.719 -6.098 20.323 1.00 75.00 82 LYS A C 1
ATOM 641 O O . LYS A 1 82 ? -14.620 -6.617 20.159 1.00 75.00 82 LYS A O 1
ATOM 646 N N . GLY A 1 83 ? -16.714 -6.146 19.431 1.00 76.62 83 GLY A N 1
ATOM 647 C CA . GLY A 1 83 ? -16.546 -6.655 18.066 1.00 76.62 83 GLY A CA 1
ATOM 648 C C . GLY A 1 83 ? -15.591 -5.762 17.281 1.00 76.62 83 GLY A C 1
ATOM 649 O O . GLY A 1 83 ? -14.532 -6.214 16.874 1.00 76.62 83 GLY A O 1
ATOM 650 N N . LEU A 1 84 ? -15.873 -4.458 17.259 1.00 77.69 84 LEU A N 1
ATOM 651 C CA . LEU A 1 84 ? -15.071 -3.468 16.543 1.00 77.69 84 LEU A CA 1
ATOM 652 C C . LEU A 1 84 ? -13.590 -3.458 16.956 1.00 77.69 84 LEU A C 1
ATOM 654 O O . LEU A 1 84 ? -12.710 -3.432 16.101 1.00 77.69 84 LEU A O 1
ATOM 658 N N . LEU A 1 85 ? -13.276 -3.517 18.255 1.00 82.19 85 LEU A N 1
ATOM 659 C CA . LEU A 1 85 ? -11.874 -3.571 18.699 1.00 82.19 85 LEU A CA 1
ATOM 660 C C . LEU A 1 85 ? -11.154 -4.832 18.196 1.00 82.19 85 LEU A C 1
ATOM 662 O O . LEU A 1 85 ? -9.954 -4.787 17.918 1.00 82.19 85 LEU A O 1
ATOM 666 N N . LYS A 1 86 ? -11.865 -5.960 18.115 1.00 83.00 86 LYS A N 1
ATOM 667 C CA . LYS A 1 86 ? -11.320 -7.203 17.573 1.00 83.00 86 LYS A CA 1
ATOM 668 C C . LYS A 1 86 ? -11.095 -7.065 16.066 1.00 83.00 86 LYS A C 1
ATOM 670 O O . LYS A 1 86 ? -9.989 -7.330 15.616 1.00 83.00 86 LYS A O 1
ATOM 675 N N . ASP A 1 87 ? -12.069 -6.549 15.329 1.00 82.38 87 ASP A N 1
ATOM 676 C CA . ASP A 1 87 ? -11.984 -6.407 13.871 1.00 82.38 87 ASP A CA 1
ATOM 677 C C . ASP A 1 87 ? -10.856 -5.448 13.454 1.00 82.38 87 ASP A C 1
ATOM 679 O O . ASP A 1 87 ? -10.108 -5.706 12.507 1.00 82.38 87 ASP A O 1
ATOM 683 N N . LEU A 1 88 ? -10.661 -4.363 14.213 1.00 85.00 88 LEU A N 1
ATOM 684 C CA . LEU A 1 88 ? -9.546 -3.434 14.016 1.00 85.00 88 LEU A CA 1
ATOM 685 C C . LEU A 1 88 ? -8.191 -4.098 14.282 1.00 85.00 88 LEU A C 1
ATOM 687 O O . LEU A 1 88 ? -7.234 -3.858 13.547 1.00 85.00 88 LEU A O 1
ATOM 691 N N . LYS A 1 89 ? -8.093 -4.951 15.307 1.00 89.25 89 LYS A N 1
ATOM 692 C CA . LYS A 1 89 ? -6.883 -5.749 15.553 1.00 89.25 89 LYS A CA 1
ATOM 693 C C . LYS A 1 89 ? -6.634 -6.723 14.413 1.00 89.25 89 LYS A C 1
ATOM 695 O O . LYS A 1 89 ? -5.512 -6.781 13.918 1.00 89.25 89 LYS A O 1
ATOM 700 N N . ASP A 1 90 ? -7.655 -7.446 13.980 1.00 87.75 90 ASP A N 1
ATOM 701 C CA . ASP A 1 90 ? -7.526 -8.433 12.910 1.00 87.75 90 ASP A CA 1
ATOM 702 C C . ASP A 1 90 ? -7.081 -7.746 11.606 1.00 87.75 90 ASP A C 1
ATOM 704 O O . ASP A 1 90 ? -6.135 -8.202 10.967 1.00 87.75 90 ASP A O 1
ATOM 708 N N . THR A 1 91 ? -7.633 -6.566 11.297 1.00 87.12 91 THR A N 1
ATOM 709 C CA . THR A 1 91 ? -7.229 -5.731 10.150 1.00 87.12 91 THR A CA 1
ATOM 710 C C . THR A 1 91 ? -5.780 -5.251 10.252 1.00 87.12 91 THR A C 1
ATOM 712 O O . THR A 1 91 ? -5.006 -5.382 9.305 1.00 87.12 91 THR A O 1
ATOM 715 N N . ILE A 1 92 ? -5.373 -4.702 11.401 1.00 91.44 92 ILE A N 1
ATOM 716 C CA . ILE A 1 92 ? -4.011 -4.177 11.581 1.00 91.44 92 ILE A CA 1
ATOM 717 C C . ILE A 1 92 ? -2.962 -5.293 11.494 1.00 91.44 92 ILE A C 1
ATOM 719 O O . ILE A 1 92 ? -1.862 -5.055 10.990 1.00 91.44 92 ILE A O 1
ATOM 723 N N . ASN A 1 93 ? -3.291 -6.502 11.952 1.00 91.38 93 ASN A N 1
ATOM 724 C CA . ASN A 1 93 ? -2.374 -7.644 11.971 1.00 91.38 93 ASN A CA 1
ATOM 725 C C . ASN A 1 93 ? -2.531 -8.584 10.767 1.00 91.38 93 ASN A C 1
ATOM 727 O O . ASN A 1 93 ? -1.858 -9.618 10.723 1.00 91.38 93 ASN A O 1
ATOM 731 N N . ALA A 1 94 ? -3.384 -8.241 9.802 1.00 90.19 94 ALA A N 1
ATOM 732 C CA . ALA A 1 94 ? -3.577 -9.017 8.588 1.00 90.19 94 ALA A CA 1
ATOM 733 C C . ALA A 1 94 ? -2.293 -9.063 7.742 1.00 90.19 94 ALA A C 1
ATOM 735 O O . ALA A 1 94 ? -1.464 -8.147 7.747 1.00 90.19 94 ALA A O 1
ATOM 7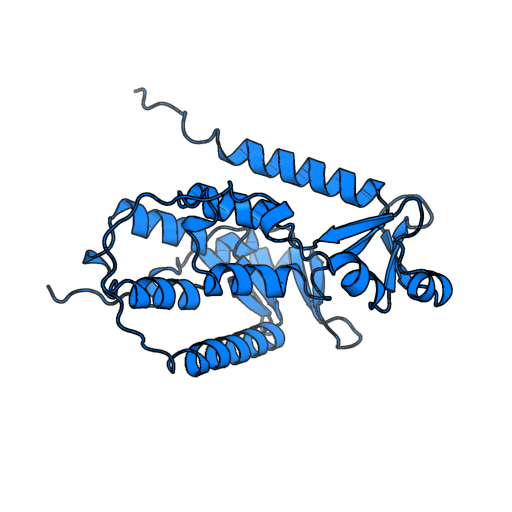36 N N . SER A 1 95 ? -2.092 -10.163 7.013 1.00 87.69 95 SER A N 1
ATOM 737 C CA . SER A 1 95 ? -0.857 -10.382 6.248 1.00 87.69 95 SER A CA 1
ATOM 738 C C . SER A 1 95 ? -0.655 -9.374 5.118 1.00 87.69 95 SER A C 1
ATOM 740 O O . SER A 1 95 ? 0.473 -9.095 4.733 1.00 87.69 95 SER A O 1
ATOM 742 N N . ASP A 1 96 ? -1.722 -8.821 4.563 1.00 86.56 96 ASP A N 1
ATOM 743 C CA . ASP A 1 96 ? -1.650 -7.775 3.544 1.00 86.56 96 ASP A CA 1
ATOM 744 C C . ASP A 1 96 ? -1.181 -6.426 4.117 1.00 86.56 96 ASP A C 1
ATOM 746 O O . ASP A 1 96 ? -0.467 -5.691 3.427 1.00 86.56 96 ASP A O 1
ATOM 750 N N . ASN A 1 97 ? -1.494 -6.145 5.385 1.00 90.81 97 ASN A N 1
ATOM 751 C CA . ASN A 1 97 ? -1.099 -4.922 6.077 1.00 90.81 97 ASN A CA 1
ATOM 752 C C . ASN A 1 97 ? 0.349 -4.930 6.589 1.00 90.81 97 ASN A C 1
ATOM 754 O O . ASN A 1 97 ? 0.916 -3.877 6.867 1.00 90.81 97 ASN A O 1
ATOM 758 N N . LEU A 1 98 ? 0.964 -6.101 6.733 1.00 93.06 98 LEU A N 1
ATOM 759 C CA . LEU A 1 98 ? 2.316 -6.240 7.272 1.00 93.06 98 LEU A CA 1
ATOM 760 C C . LEU A 1 98 ? 3.329 -6.387 6.139 1.00 93.06 98 LEU A C 1
ATOM 762 O O . LEU A 1 98 ? 3.118 -7.196 5.238 1.00 93.06 98 LEU A O 1
ATOM 766 N N . LYS A 1 99 ? 4.461 -5.678 6.194 1.00 92.69 99 LYS A N 1
ATOM 767 C CA . LYS A 1 99 ? 5.566 -5.843 5.232 1.00 92.69 99 LYS A CA 1
ATOM 768 C C . LYS A 1 99 ? 6.918 -5.861 5.921 1.00 92.69 99 LYS A C 1
ATOM 770 O O . LYS A 1 99 ? 7.161 -5.094 6.842 1.00 92.69 99 LYS A O 1
ATOM 775 N N . ILE A 1 100 ? 7.825 -6.714 5.449 1.00 94.75 100 ILE A N 1
ATOM 776 C CA . ILE A 1 100 ? 9.234 -6.648 5.855 1.00 94.75 100 ILE A CA 1
ATOM 777 C C . ILE A 1 100 ? 9.931 -5.668 4.919 1.00 94.75 100 ILE A C 1
ATOM 779 O O . ILE A 1 100 ? 9.984 -5.906 3.711 1.00 94.75 100 ILE A O 1
ATOM 783 N N . ILE A 1 101 ? 10.463 -4.585 5.474 1.00 92.25 101 ILE A N 1
ATOM 784 C CA . ILE A 1 101 ? 11.158 -3.536 4.722 1.00 92.25 101 ILE A CA 1
ATOM 785 C C . ILE A 1 101 ? 12.515 -3.223 5.359 1.00 92.25 101 ILE A C 1
ATOM 787 O O . ILE A 1 101 ? 12.727 -3.551 6.530 1.00 92.25 101 ILE A O 1
ATOM 791 N N . PRO A 1 102 ? 13.450 -2.583 4.636 1.00 91.94 102 PRO A N 1
ATOM 792 C CA . PRO A 1 102 ? 14.692 -2.110 5.232 1.00 91.94 102 PRO A CA 1
ATOM 793 C C . PRO A 1 102 ? 14.406 -1.117 6.364 1.00 91.94 102 PRO A C 1
ATOM 795 O O . PRO A 1 102 ? 13.571 -0.223 6.212 1.00 91.94 102 PRO A O 1
ATOM 798 N N . THR A 1 103 ? 15.114 -1.239 7.488 1.00 90.75 103 THR A N 1
ATOM 799 C CA . THR A 1 103 ? 14.892 -0.389 8.671 1.00 90.75 103 THR A CA 1
ATOM 800 C C . THR A 1 103 ? 15.044 1.098 8.354 1.00 90.75 103 THR A C 1
ATOM 802 O O . THR A 1 103 ? 14.264 1.899 8.849 1.00 90.75 103 THR A O 1
ATOM 805 N N . SER A 1 104 ? 15.968 1.471 7.465 1.00 85.62 104 SER A N 1
ATOM 806 C CA . SER A 1 104 ? 16.130 2.864 7.030 1.00 85.62 104 SER A CA 1
ATOM 807 C C . SER A 1 104 ? 14.878 3.427 6.347 1.00 85.62 104 SER A C 1
ATOM 809 O O . SER A 1 104 ? 14.522 4.581 6.567 1.00 85.62 104 SER A O 1
ATOM 811 N N . VAL A 1 105 ? 14.183 2.608 5.550 1.00 87.19 105 VAL A N 1
ATOM 812 C CA . VAL A 1 105 ? 12.926 2.986 4.884 1.00 87.19 105 VAL A CA 1
ATOM 813 C C . VAL A 1 105 ? 11.802 3.103 5.909 1.00 87.19 105 VAL A C 1
ATOM 815 O O . VAL A 1 105 ? 11.034 4.060 5.863 1.00 87.19 105 VAL A O 1
ATOM 818 N N . TYR A 1 106 ? 11.739 2.166 6.859 1.00 87.94 106 TYR A N 1
ATOM 819 C CA . TYR A 1 106 ? 10.785 2.213 7.968 1.00 87.94 106 TYR A CA 1
ATOM 820 C C . TYR A 1 106 ? 10.931 3.493 8.795 1.00 87.94 106 TYR A C 1
ATOM 822 O O . TYR A 1 106 ? 9.942 4.175 9.048 1.00 87.94 106 TYR A O 1
ATOM 830 N N . GLU A 1 107 ? 12.158 3.841 9.182 1.00 86.31 107 GLU A N 1
ATOM 831 C CA . GLU A 1 107 ? 12.443 5.044 9.967 1.00 86.31 107 GLU A CA 1
ATOM 832 C C . GLU A 1 107 ? 12.095 6.316 9.191 1.00 86.31 107 GLU A C 1
ATOM 834 O O . GLU A 1 107 ? 11.401 7.172 9.728 1.00 86.31 107 GLU A O 1
ATOM 839 N N . SER A 1 108 ? 12.462 6.402 7.906 1.00 79.94 108 SER A N 1
ATOM 840 C CA . SER A 1 108 ? 12.086 7.549 7.062 1.00 79.94 108 SER A CA 1
ATOM 841 C C . SER A 1 108 ? 10.567 7.699 6.913 1.00 79.94 108 SER A C 1
ATOM 843 O O . SER A 1 108 ? 10.051 8.813 6.959 1.00 79.94 108 SER A O 1
ATOM 845 N N . LYS A 1 109 ? 9.833 6.587 6.757 1.00 81.69 109 LYS A N 1
ATOM 846 C CA . LYS A 1 109 ? 8.363 6.599 6.688 1.00 81.69 109 LYS A CA 1
ATOM 847 C C . LYS A 1 109 ? 7.754 7.056 8.013 1.00 81.69 109 LYS A C 1
ATOM 849 O O . LYS A 1 109 ? 6.851 7.885 8.007 1.00 81.69 109 LYS A O 1
ATOM 854 N N . ARG A 1 110 ? 8.261 6.535 9.133 1.00 83.19 110 ARG A N 1
ATOM 855 C CA . ARG A 1 110 ? 7.836 6.911 10.488 1.00 83.19 110 ARG A CA 1
ATOM 856 C C . ARG A 1 110 ? 8.057 8.391 10.763 1.00 83.19 110 ARG A C 1
ATOM 858 O O . ARG A 1 110 ? 7.134 9.033 11.233 1.00 83.19 110 ARG A O 1
ATOM 865 N N . GLU A 1 111 ? 9.225 8.932 10.430 1.00 81.69 111 GLU A N 1
ATOM 866 C CA . GLU A 1 111 ? 9.515 10.360 10.609 1.00 81.69 111 GLU A CA 1
ATOM 867 C C . GLU A 1 111 ? 8.575 11.238 9.777 1.00 81.69 111 GLU A C 1
ATOM 869 O O . GLU A 1 111 ? 7.981 12.169 10.312 1.00 81.69 111 GLU A O 1
ATOM 874 N N . ALA A 1 112 ? 8.378 10.911 8.495 1.00 78.44 112 ALA A N 1
ATOM 875 C CA . ALA A 1 112 ? 7.461 11.655 7.632 1.00 78.44 112 ALA A CA 1
ATOM 876 C C . ALA A 1 112 ? 6.007 11.580 8.125 1.00 78.44 112 ALA A C 1
ATOM 878 O O . ALA A 1 112 ? 5.255 12.547 8.019 1.00 78.44 112 ALA A O 1
ATOM 879 N N . GLN A 1 113 ? 5.607 10.430 8.665 1.00 76.75 113 GLN A N 1
ATOM 880 C CA . GLN A 1 113 ? 4.279 10.239 9.224 1.00 76.75 113 GLN A CA 1
ATOM 881 C C . GLN A 1 113 ? 4.105 10.997 10.540 1.00 76.75 113 GLN A C 1
ATOM 883 O O . GLN A 1 113 ? 3.103 11.684 10.694 1.00 76.75 113 GLN A O 1
ATOM 888 N N . ASP A 1 114 ? 5.064 10.917 11.459 1.00 74.62 114 ASP A N 1
ATOM 889 C CA . ASP A 1 114 ? 5.032 11.659 12.719 1.00 74.62 114 ASP A CA 1
ATOM 890 C C . ASP A 1 114 ? 4.993 13.179 12.439 1.00 74.62 114 ASP A C 1
ATOM 892 O O . ASP A 1 114 ? 4.167 13.880 13.017 1.00 74.62 114 ASP A O 1
ATOM 896 N N . GLU A 1 115 ? 5.767 13.678 11.465 1.00 75.25 115 GLU A N 1
ATOM 897 C CA . GLU A 1 115 ? 5.715 15.080 11.014 1.00 75.25 115 GLU A CA 1
ATOM 898 C C . GLU A 1 115 ? 4.352 15.450 10.400 1.00 75.25 115 GLU A C 1
ATOM 900 O O . GLU A 1 115 ? 3.815 16.526 10.666 1.00 75.25 115 GLU A O 1
ATOM 905 N N . ALA A 1 116 ? 3.754 14.568 9.596 1.00 69.69 116 ALA A N 1
ATOM 906 C CA . ALA A 1 116 ? 2.420 14.796 9.041 1.00 69.69 116 ALA A CA 1
ATOM 907 C C . ALA A 1 116 ? 1.340 14.833 10.135 1.00 69.69 116 ALA A C 1
ATOM 909 O O . ALA A 1 116 ? 0.417 15.647 10.060 1.00 69.69 116 ALA A O 1
ATOM 910 N N . LEU A 1 117 ? 1.458 13.979 11.156 1.00 67.88 117 LEU A N 1
ATOM 911 C CA . LEU A 1 117 ? 0.533 13.933 12.287 1.00 67.88 117 LEU A CA 1
ATOM 912 C C . LEU A 1 117 ? 0.682 15.174 13.182 1.00 67.88 117 LEU A C 1
ATOM 914 O O . LEU A 1 117 ? -0.335 15.744 13.560 1.00 67.88 117 LEU A O 1
ATOM 918 N N . GLU A 1 118 ? 1.907 15.635 13.453 1.00 68.19 118 GLU A N 1
ATOM 919 C CA . GLU A 1 118 ? 2.162 16.853 14.241 1.00 68.19 118 GLU A CA 1
ATOM 920 C C . GLU A 1 118 ? 1.704 18.135 13.521 1.00 68.19 118 GLU A C 1
ATOM 922 O O . GLU A 1 118 ? 1.186 19.050 14.157 1.00 68.19 118 GLU A O 1
ATOM 927 N N . ASN A 1 119 ? 1.839 18.207 12.192 1.00 59.88 119 ASN A N 1
ATOM 928 C CA . ASN A 1 119 ? 1.473 19.401 11.416 1.00 59.88 119 ASN A CA 1
ATOM 929 C C . ASN A 1 119 ? -0.033 19.549 11.135 1.00 59.88 119 ASN A C 1
ATOM 931 O O . ASN A 1 119 ? -0.451 20.568 10.592 1.00 59.88 119 ASN A O 1
ATOM 935 N N . SER A 1 120 ? -0.851 18.549 11.460 1.00 53.34 120 SER A N 1
ATOM 936 C CA . SER A 1 120 ? -2.299 18.569 11.194 1.00 53.34 120 SER A CA 1
ATOM 937 C C . SER A 1 120 ? -3.150 18.767 12.454 1.00 53.34 120 SER A C 1
ATOM 939 O O . SER A 1 120 ? -4.363 18.598 12.400 1.00 53.34 120 SER A O 1
ATOM 941 N N . ASP A 1 121 ? -2.524 19.133 13.576 1.00 51.53 121 ASP A N 1
ATOM 942 C CA . ASP A 1 121 ? -3.196 19.530 14.823 1.00 51.53 121 ASP A CA 1
ATOM 943 C C . ASP A 1 121 ? -3.505 21.053 14.877 1.00 51.53 121 ASP A C 1
ATOM 945 O O . ASP A 1 121 ? -3.851 21.571 15.935 1.00 51.53 121 ASP A O 1
ATOM 949 N N . GLU A 1 122 ? -3.380 21.798 13.763 1.00 47.50 122 GLU A N 1
ATOM 950 C CA . GLU A 1 122 ? -3.613 23.261 13.727 1.00 47.50 122 GLU A CA 1
ATOM 951 C C . GLU A 1 122 ? -4.992 23.720 13.203 1.00 47.50 122 GLU A C 1
ATOM 953 O O . GLU A 1 122 ? -5.240 24.926 13.180 1.00 47.50 122 GLU A O 1
ATOM 958 N N . GLU A 1 123 ? -5.926 22.829 12.852 1.00 45.94 123 GLU A N 1
ATOM 959 C CA . GLU A 1 123 ? -7.287 23.234 12.443 1.00 45.94 123 GLU A CA 1
ATOM 960 C C . GLU A 1 123 ? -8.370 22.491 13.247 1.00 45.94 123 GLU A C 1
ATOM 962 O O . GLU A 1 123 ? -9.013 21.558 12.774 1.00 45.94 123 GLU A O 1
ATOM 967 N N . ASP A 1 124 ? -8.549 22.927 14.500 1.00 45.19 124 ASP A N 1
ATOM 968 C CA . ASP A 1 124 ? -9.776 22.718 15.277 1.00 45.19 124 ASP A CA 1
ATOM 969 C C . ASP A 1 124 ? -10.876 23.636 14.708 1.00 45.19 124 ASP A C 1
ATOM 971 O O . ASP A 1 124 ? -10.849 24.848 14.939 1.00 45.19 124 ASP A O 1
ATOM 975 N N . ASP A 1 125 ? -11.860 23.074 14.004 1.00 43.25 125 ASP A N 1
ATOM 976 C CA . ASP A 1 125 ? -13.172 23.707 13.839 1.00 43.25 125 ASP A CA 1
ATOM 977 C C . ASP A 1 125 ? -14.234 22.808 14.493 1.00 43.25 125 ASP A C 1
ATOM 979 O O . ASP A 1 125 ? -14.526 21.697 14.045 1.00 43.25 125 ASP A O 1
ATOM 983 N N . ASP A 1 126 ? -14.777 23.315 15.602 1.00 47.25 126 ASP A N 1
ATOM 984 C CA . ASP A 1 126 ? -15.945 22.796 16.308 1.00 47.25 126 ASP A CA 1
ATOM 985 C C . ASP A 1 126 ? -17.174 22.846 15.376 1.00 47.25 126 ASP A C 1
ATOM 987 O O . ASP A 1 126 ? -17.765 23.915 15.196 1.00 47.25 126 ASP A O 1
ATOM 991 N N . ASP A 1 127 ? -17.614 21.712 14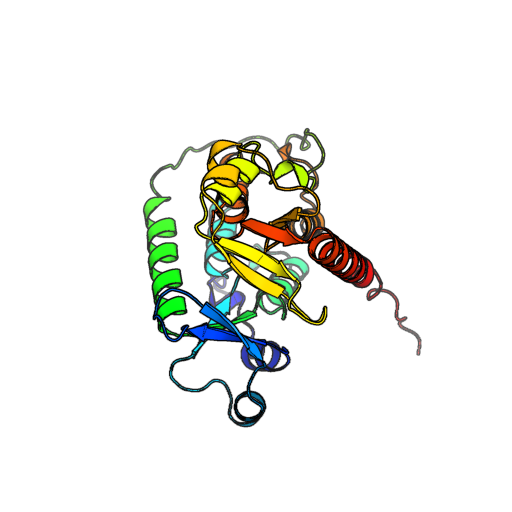.822 1.00 44.03 127 ASP A N 1
ATOM 992 C CA . ASP A 1 127 ? -18.958 21.602 14.235 1.00 44.03 127 ASP A CA 1
ATOM 993 C C . ASP A 1 127 ? -19.698 20.374 14.788 1.00 44.03 127 ASP A C 1
ATOM 995 O O . ASP A 1 127 ? -19.511 19.232 14.366 1.00 44.03 127 ASP A O 1
ATOM 999 N N . GLU A 1 128 ? -20.544 20.626 15.791 1.00 48.38 128 GLU A N 1
ATOM 1000 C CA . GLU A 1 128 ? -21.569 19.696 16.269 1.00 48.38 128 GLU A CA 1
ATOM 1001 C C . GLU A 1 128 ? -22.673 19.575 15.194 1.00 48.38 128 GLU A C 1
ATOM 1003 O O . GLU A 1 128 ? -23.707 20.243 15.264 1.00 48.38 128 GLU A O 1
ATOM 1008 N N . GLY A 1 129 ? -22.446 18.740 14.176 1.00 42.31 129 GLY A N 1
ATOM 1009 C CA . GLY A 1 129 ? -23.398 18.467 13.095 1.00 42.31 129 GLY A CA 1
ATOM 1010 C C . GLY A 1 129 ? -24.252 17.220 13.346 1.00 42.31 129 GLY A C 1
ATOM 1011 O O . GLY A 1 129 ? -23.730 16.129 13.560 1.00 42.31 129 GLY A O 1
ATOM 1012 N N . GLU A 1 130 ? -25.576 17.389 13.316 1.00 45.38 130 GLU A N 1
ATOM 1013 C CA . GLU A 1 130 ? -26.591 16.331 13.412 1.00 45.38 130 GLU A CA 1
ATOM 1014 C C . GLU A 1 130 ? -26.379 15.212 12.365 1.00 45.38 130 GLU A C 1
ATOM 1016 O O . GLU A 1 130 ? -26.025 15.486 11.220 1.00 45.38 130 GLU A O 1
ATOM 1021 N N . GLU A 1 131 ? -26.624 13.950 12.752 1.00 46.09 131 GLU A N 1
ATOM 1022 C CA . GLU A 1 131 ? -26.548 12.761 11.886 1.00 46.09 131 GLU A CA 1
ATOM 1023 C C . GLU A 1 131 ? -27.528 12.863 10.694 1.00 46.09 131 GLU A C 1
ATOM 1025 O O . GLU A 1 131 ? -28.682 12.434 10.772 1.00 46.09 131 GLU A O 1
ATOM 1030 N N . GLU A 1 132 ? -27.084 13.432 9.571 1.00 44.47 132 GLU A N 1
ATOM 1031 C CA . GLU A 1 132 ? -27.771 13.299 8.285 1.00 44.47 132 GLU A CA 1
ATOM 1032 C C . GLU A 1 132 ? -27.404 11.955 7.634 1.00 44.47 132 GLU A C 1
ATOM 1034 O O . GLU A 1 132 ? -26.241 11.550 7.610 1.00 44.47 132 GLU A O 1
ATOM 1039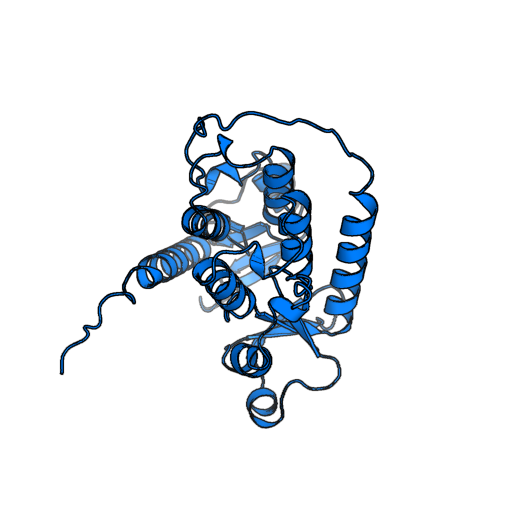 N N . GLU A 1 133 ? -28.399 11.246 7.083 1.00 51.12 133 GLU A N 1
ATOM 1040 C CA . GLU A 1 133 ? -28.146 10.035 6.296 1.00 51.12 133 GLU A CA 1
ATOM 1041 C C . GLU A 1 133 ? -27.155 10.359 5.165 1.00 51.12 133 GLU A C 1
ATOM 1043 O O . GLU A 1 133 ? -27.383 11.310 4.409 1.00 51.12 133 GLU A O 1
ATOM 1048 N N . PRO A 1 134 ? -26.065 9.592 5.004 1.00 52.78 134 PRO A N 1
ATOM 1049 C CA . PRO A 1 134 ? -25.013 9.963 4.076 1.00 52.78 134 PRO A CA 1
ATOM 1050 C C . PRO A 1 134 ? -25.503 9.884 2.629 1.00 52.78 134 PRO A C 1
ATOM 1052 O O . PRO A 1 134 ? -25.688 8.808 2.052 1.00 52.78 134 PRO A O 1
ATOM 1055 N N . THR A 1 135 ? -25.701 11.051 2.020 1.00 65.56 135 THR A N 1
ATOM 1056 C CA . THR A 1 135 ? -26.109 11.182 0.621 1.00 65.56 135 THR A CA 1
ATOM 1057 C C . THR A 1 135 ? -24.886 11.403 -0.271 1.00 65.56 135 THR A C 1
ATOM 1059 O O . THR A 1 135 ? -24.046 12.257 -0.011 1.00 65.56 135 THR A O 1
ATOM 1062 N N . GLY A 1 136 ? -24.756 10.620 -1.347 1.00 68.69 136 GLY A N 1
ATOM 1063 C CA . GLY A 1 136 ? -23.650 10.755 -2.298 1.00 68.69 136 GLY A CA 1
ATOM 1064 C C . GLY A 1 136 ? -23.594 9.617 -3.321 1.00 68.69 136 GLY A C 1
ATOM 1065 O O . GLY A 1 136 ? -24.271 8.600 -3.149 1.00 68.69 136 GLY A O 1
ATOM 1066 N N . PRO A 1 137 ? -22.826 9.773 -4.415 1.00 83.06 137 PRO A N 1
ATOM 1067 C CA . PRO A 1 137 ? -22.567 8.677 -5.342 1.00 83.06 137 PRO A CA 1
ATOM 1068 C C . PRO A 1 137 ? -21.812 7.534 -4.637 1.00 83.06 137 PRO A C 1
ATOM 1070 O O . PRO A 1 137 ? -21.110 7.777 -3.652 1.00 83.06 137 PRO A O 1
ATOM 1073 N N . PRO A 1 138 ? -21.950 6.287 -5.119 1.00 87.94 138 PRO A N 1
ATOM 1074 C CA . PRO A 1 138 ? -21.215 5.161 -4.561 1.00 87.94 138 PRO A CA 1
ATOM 1075 C C . PRO A 1 138 ? -19.708 5.362 -4.738 1.00 87.94 138 PRO A C 1
ATOM 1077 O O . PRO A 1 138 ? -19.257 5.785 -5.807 1.00 87.94 138 PRO A O 1
ATOM 1080 N N . ILE A 1 139 ? -18.935 5.009 -3.712 1.00 89.12 139 ILE A N 1
ATOM 1081 C CA . ILE A 1 139 ? -17.476 4.968 -3.794 1.00 89.12 139 ILE A CA 1
ATOM 1082 C C . ILE A 1 139 ? -17.098 3.840 -4.751 1.00 89.12 139 ILE A C 1
ATOM 1084 O O . ILE A 1 139 ? -17.480 2.684 -4.576 1.00 89.12 139 ILE A O 1
ATOM 1088 N N . THR A 1 140 ? -16.343 4.174 -5.791 1.00 91.31 140 THR A N 1
ATOM 1089 C CA . THR A 1 140 ? -15.880 3.205 -6.790 1.00 91.31 140 THR A CA 1
ATOM 1090 C C . THR A 1 140 ? -14.388 3.355 -7.028 1.00 91.31 140 THR A C 1
ATOM 1092 O O . THR A 1 140 ? -13.771 4.344 -6.638 1.00 91.31 140 THR A O 1
ATOM 1095 N N . ARG A 1 141 ? -13.786 2.412 -7.760 1.00 91.12 141 ARG A N 1
ATOM 1096 C CA . ARG A 1 141 ? -12.381 2.523 -8.181 1.00 91.12 141 ARG A CA 1
ATOM 1097 C C . ARG A 1 141 ? -12.092 3.866 -8.868 1.00 91.12 141 ARG A C 1
ATOM 1099 O O . ARG A 1 141 ? -11.024 4.434 -8.679 1.00 91.12 141 ARG A O 1
ATOM 1106 N N . ALA A 1 142 ? -13.046 4.384 -9.646 1.00 91.75 142 ALA A N 1
ATOM 1107 C CA . ALA A 1 142 ? -12.909 5.655 -10.353 1.00 91.75 142 ALA A CA 1
ATOM 1108 C C . ALA A 1 142 ? -12.886 6.873 -9.417 1.00 91.75 142 ALA A C 1
ATOM 1110 O O . ALA A 1 142 ? -12.250 7.867 -9.763 1.00 91.75 142 ALA A O 1
ATOM 1111 N N . THR A 1 143 ? -13.506 6.784 -8.235 1.00 91.31 143 THR A N 1
ATOM 1112 C CA . THR A 1 143 ? -13.517 7.848 -7.221 1.00 91.31 143 THR A CA 1
ATOM 1113 C C . THR A 1 143 ? -12.098 8.276 -6.850 1.00 91.31 143 THR A C 1
ATOM 1115 O O . THR A 1 143 ? -11.839 9.466 -6.700 1.00 91.31 143 THR A O 1
ATOM 1118 N N . PHE A 1 144 ? -11.155 7.332 -6.779 1.00 92.50 144 PHE A N 1
ATOM 1119 C CA . PHE A 1 144 ? -9.767 7.588 -6.379 1.00 92.50 144 PHE A CA 1
ATOM 1120 C C . PHE A 1 144 ? -8.815 7.856 -7.547 1.00 92.50 144 PHE A C 1
ATOM 1122 O O . PHE A 1 144 ? -7.641 8.131 -7.319 1.00 92.50 144 PHE A O 1
ATOM 1129 N N . ILE A 1 145 ? -9.274 7.789 -8.799 1.00 93.12 145 ILE A N 1
ATOM 1130 C CA . ILE A 1 145 ? -8.409 7.978 -9.968 1.00 93.12 145 ILE A CA 1
ATOM 1131 C C . ILE A 1 145 ? -8.460 9.438 -10.410 1.00 93.12 145 ILE A C 1
ATOM 1133 O O . ILE A 1 145 ? -9.470 9.927 -10.914 1.00 93.12 145 ILE A O 1
ATOM 1137 N N . SER A 1 146 ? -7.333 10.132 -10.278 1.00 92.25 146 SER A N 1
ATOM 1138 C CA . SER A 1 146 ? -7.193 11.509 -10.739 1.00 92.25 146 SER A CA 1
ATOM 1139 C C . SER A 1 146 ? -7.328 11.587 -12.263 1.00 92.25 146 SER A C 1
ATOM 1141 O O . SER A 1 146 ? -6.730 10.775 -12.975 1.00 92.25 146 SER A O 1
ATOM 1143 N N . PRO A 1 147 ? -7.991 12.613 -12.827 1.00 90.12 147 PRO A N 1
ATOM 1144 C CA . PRO A 1 147 ? -8.008 12.835 -14.274 1.00 90.12 147 PRO A CA 1
ATOM 1145 C C . PRO A 1 147 ? -6.603 13.043 -14.871 1.00 90.12 147 PRO A C 1
ATOM 1147 O O . PRO A 1 147 ? -6.419 12.878 -16.078 1.00 90.12 147 PRO A O 1
ATOM 1150 N N . THR A 1 148 ? -5.599 13.374 -14.052 1.00 91.81 148 THR A N 1
ATOM 1151 C CA . THR A 1 148 ? -4.211 13.582 -14.491 1.00 91.81 148 THR A CA 1
ATOM 1152 C C . THR A 1 148 ? -3.319 12.343 -14.371 1.00 91.81 148 THR A C 1
ATOM 1154 O O . THR A 1 148 ? -2.163 12.419 -14.784 1.00 91.81 148 THR A O 1
ATOM 1157 N N . HIS A 1 149 ? -3.825 11.191 -13.905 1.00 92.75 149 HIS A N 1
ATOM 1158 C CA . HIS A 1 149 ? -3.022 9.973 -13.683 1.00 92.75 149 HIS A CA 1
ATOM 1159 C C . HIS A 1 149 ? -2.202 9.541 -14.917 1.00 92.75 149 HIS A C 1
ATOM 1161 O O . HIS A 1 149 ? -1.050 9.135 -14.788 1.00 92.75 149 HIS A O 1
ATOM 1167 N N . ILE A 1 150 ? -2.735 9.707 -16.135 1.00 93.12 150 ILE A N 1
ATOM 1168 C CA . ILE A 1 150 ? -1.999 9.427 -17.383 1.00 93.12 150 ILE A CA 1
ATOM 1169 C C . ILE A 1 150 ? -0.786 10.351 -17.537 1.00 93.12 150 ILE A C 1
ATOM 1171 O O . ILE A 1 150 ? 0.306 9.898 -17.882 1.00 93.12 150 ILE A O 1
ATOM 1175 N N . ALA A 1 151 ? -0.963 11.650 -17.286 1.00 91.44 151 ALA A N 1
ATOM 1176 C CA . ALA A 1 151 ? 0.124 12.619 -17.366 1.00 91.44 151 ALA A CA 1
ATOM 1177 C C . ALA A 1 151 ? 1.183 12.340 -16.290 1.00 91.44 151 ALA A C 1
ATOM 1179 O O . ALA A 1 151 ? 2.380 12.386 -16.588 1.00 91.44 151 ALA A O 1
ATOM 1180 N N . THR A 1 152 ? 0.754 11.974 -15.079 1.00 92.75 152 THR A N 1
ATOM 1181 C CA . THR A 1 152 ? 1.648 11.569 -13.990 1.00 92.75 152 THR A CA 1
ATOM 1182 C C . THR A 1 152 ? 2.448 10.321 -14.366 1.00 92.75 152 THR A C 1
ATOM 1184 O O . THR A 1 152 ? 3.675 10.337 -14.269 1.00 92.75 152 THR A O 1
ATOM 1187 N N . ALA A 1 153 ? 1.804 9.282 -14.904 1.00 92.88 153 ALA A N 1
ATOM 1188 C CA . ALA A 1 153 ? 2.477 8.071 -15.374 1.00 92.88 153 ALA A CA 1
ATOM 1189 C C . ALA A 1 153 ? 3.492 8.365 -16.498 1.00 92.88 153 ALA A C 1
ATOM 1191 O O . ALA A 1 153 ? 4.610 7.857 -16.492 1.00 92.88 153 ALA A O 1
ATOM 1192 N N . LEU A 1 154 ? 3.151 9.247 -17.443 1.00 92.81 154 LEU A N 1
ATOM 1193 C CA . LEU A 1 154 ? 4.042 9.648 -18.541 1.00 92.81 154 LEU A CA 1
ATOM 1194 C C . LEU A 1 154 ? 5.207 10.548 -18.101 1.00 92.81 154 LEU A C 1
ATOM 1196 O O . LEU A 1 154 ? 6.218 10.643 -18.810 1.00 92.81 154 LEU A O 1
ATOM 1200 N N . SER A 1 155 ? 5.085 11.221 -16.955 1.00 92.44 155 SER A N 1
ATOM 1201 C CA . SER A 1 155 ? 6.160 12.048 -16.399 1.00 92.44 155 SER A CA 1
ATOM 1202 C C . SER A 1 155 ? 7.365 11.201 -15.970 1.00 92.44 155 SER A C 1
ATOM 1204 O O . SER A 1 155 ? 8.512 11.656 -16.077 1.00 92.44 155 SER A O 1
ATOM 1206 N N . GLN A 1 156 ? 7.120 9.934 -15.623 1.00 92.00 156 GLN A N 1
ATOM 1207 C CA . GLN A 1 156 ? 8.119 8.982 -15.150 1.00 92.00 156 GLN A CA 1
ATOM 1208 C C . GLN A 1 156 ? 9.237 8.740 -16.157 1.00 92.00 156 GLN A C 1
ATOM 1210 O O . GLN A 1 156 ? 9.125 8.983 -17.362 1.00 92.00 156 GLN A O 1
ATOM 1215 N N . LYS A 1 157 ? 10.386 8.287 -15.663 1.00 92.19 157 LYS A N 1
ATOM 1216 C CA . LYS A 1 157 ? 11.552 8.012 -16.512 1.00 92.19 157 LYS A CA 1
ATOM 1217 C C . LYS A 1 157 ? 11.338 6.756 -17.366 1.00 92.19 157 LYS A C 1
ATOM 1219 O O . LYS A 1 157 ? 11.866 6.688 -18.479 1.00 92.19 157 LYS A O 1
ATOM 1224 N N . THR A 1 158 ? 10.547 5.809 -16.880 1.00 94.62 158 THR A N 1
ATOM 1225 C CA . THR A 1 158 ? 10.524 4.422 -17.344 1.00 94.62 158 THR A CA 1
ATOM 1226 C C . THR A 1 158 ? 9.112 3.834 -17.395 1.00 94.62 158 THR A C 1
ATOM 1228 O O . THR A 1 158 ? 8.171 4.358 -16.810 1.00 94.62 158 THR A O 1
ATOM 1231 N N . MET A 1 159 ? 8.969 2.767 -18.176 1.00 93.50 159 MET A N 1
ATOM 1232 C CA . MET A 1 159 ? 7.780 1.929 -18.329 1.00 93.50 159 MET A CA 1
ATOM 1233 C C . MET A 1 159 ? 8.218 0.466 -18.421 1.00 93.50 159 MET A C 1
ATOM 1235 O O . MET A 1 159 ? 9.383 0.187 -18.695 1.00 93.50 159 MET A O 1
ATOM 1239 N N . TYR A 1 160 ? 7.302 -0.479 -18.280 1.00 93.62 160 TYR A N 1
ATOM 1240 C CA . TYR A 1 160 ? 7.593 -1.901 -18.431 1.00 93.62 160 TYR A CA 1
ATOM 1241 C C . TYR A 1 160 ? 7.255 -2.389 -19.829 1.00 93.62 160 TYR A C 1
ATOM 1243 O O . TYR A 1 160 ? 6.269 -1.954 -20.410 1.00 93.62 160 TYR A O 1
ATOM 1251 N N . LYS A 1 161 ? 8.037 -3.332 -20.356 1.00 91.50 161 LYS A N 1
ATOM 1252 C CA . LYS A 1 161 ? 7.727 -4.123 -21.557 1.00 91.50 161 LYS A CA 1
ATOM 1253 C C . LYS A 1 161 ? 7.896 -5.608 -21.255 1.00 91.50 161 LYS A C 1
ATOM 1255 O O . LYS A 1 161 ? 8.648 -5.955 -20.354 1.00 91.50 161 LYS A O 1
ATOM 1260 N N . LEU A 1 162 ? 7.261 -6.486 -22.026 1.00 89.19 162 LEU A N 1
ATOM 1261 C CA . LEU A 1 162 ? 7.471 -7.931 -21.878 1.00 89.19 162 LEU A CA 1
ATOM 1262 C C . LEU A 1 162 ? 8.951 -8.299 -22.093 1.00 89.19 162 LEU A C 1
ATOM 1264 O O . LEU A 1 162 ? 9.632 -7.722 -22.955 1.00 89.19 162 LEU A O 1
ATOM 1268 N N . ALA A 1 163 ? 9.455 -9.232 -21.285 1.00 87.44 163 ALA A N 1
ATOM 1269 C CA . ALA A 1 163 ? 10.807 -9.758 -21.426 1.00 87.44 163 ALA A CA 1
ATOM 1270 C C . ALA A 1 163 ? 10.972 -10.543 -22.743 1.00 87.44 163 ALA A C 1
ATOM 1272 O O . ALA A 1 163 ? 10.001 -11.042 -23.320 1.00 87.44 163 ALA A O 1
ATOM 1273 N N . ASP A 1 164 ? 12.210 -10.662 -23.232 1.00 76.06 164 ASP A N 1
ATOM 1274 C CA . ASP A 1 164 ? 12.479 -11.462 -24.432 1.00 76.06 164 ASP A CA 1
ATOM 1275 C C . ASP A 1 164 ? 12.305 -12.945 -24.068 1.00 76.06 164 ASP A C 1
ATOM 1277 O O . ASP A 1 164 ? 13.104 -13.493 -23.317 1.00 76.06 164 ASP A O 1
ATOM 1281 N N . GLY A 1 165 ? 11.230 -13.569 -24.558 1.00 72.88 165 GLY A N 1
ATOM 1282 C CA . GLY A 1 165 ? 10.816 -14.924 -24.165 1.00 72.88 165 GLY A CA 1
ATOM 1283 C C . GLY A 1 165 ? 9.416 -15.002 -23.545 1.00 72.88 165 GLY A C 1
ATOM 1284 O O . GLY A 1 165 ? 8.875 -16.094 -23.439 1.00 72.88 165 GLY A O 1
ATOM 1285 N N . GLY A 1 166 ? 8.799 -13.861 -23.211 1.00 67.75 166 GLY A N 1
ATOM 1286 C CA . GLY A 1 166 ? 7.415 -13.792 -22.723 1.00 67.75 166 GLY A CA 1
ATOM 1287 C C . GLY A 1 166 ? 7.234 -14.031 -21.220 1.00 67.75 166 GLY A C 1
ATOM 1288 O O . GLY A 1 166 ? 6.136 -13.815 -20.720 1.00 67.75 166 GLY A O 1
ATOM 1289 N N . GLU A 1 167 ? 8.288 -14.413 -20.495 1.00 72.31 167 GLU A N 1
ATOM 1290 C CA . GLU A 1 167 ? 8.253 -14.564 -19.037 1.00 72.31 167 GLU A CA 1
ATOM 1291 C C . GLU A 1 167 ? 8.671 -13.263 -18.344 1.00 72.31 167 GLU A C 1
ATOM 1293 O O . GLU A 1 167 ? 9.832 -12.856 -18.385 1.00 72.31 167 GLU A O 1
ATOM 1298 N N . GLY A 1 168 ? 7.706 -12.607 -17.699 1.00 81.19 168 GLY A N 1
ATOM 1299 C CA . GLY A 1 168 ? 7.932 -11.401 -16.909 1.00 81.19 168 GLY A CA 1
ATOM 1300 C C . GLY A 1 168 ? 8.029 -10.106 -17.720 1.00 81.19 168 GLY A C 1
ATOM 1301 O O . GLY A 1 168 ? 7.759 -10.037 -18.926 1.00 81.19 168 GLY A O 1
ATOM 1302 N N . VAL A 1 169 ? 8.407 -9.040 -17.020 1.00 88.12 169 VAL A N 1
ATOM 1303 C CA . VAL A 1 169 ? 8.544 -7.692 -17.572 1.00 88.12 169 VAL A CA 1
ATOM 1304 C C . VAL A 1 169 ? 9.951 -7.152 -17.347 1.00 88.12 169 VAL A C 1
ATOM 1306 O O . VAL A 1 169 ? 10.621 -7.492 -16.380 1.00 88.12 169 VAL A O 1
ATOM 1309 N N . LYS A 1 170 ? 10.401 -6.285 -18.252 1.00 90.94 170 LYS A N 1
ATOM 1310 C CA . LYS A 1 170 ? 11.638 -5.513 -18.137 1.00 90.94 170 LYS A CA 1
ATOM 1311 C C . LYS A 1 170 ? 11.339 -4.026 -18.223 1.00 90.94 170 LYS A C 1
ATOM 1313 O O . LYS A 1 170 ? 10.564 -3.585 -19.075 1.00 90.94 170 LYS A O 1
ATOM 1318 N N . GLU A 1 171 ? 11.983 -3.259 -17.362 1.00 92.00 171 GLU A N 1
ATOM 1319 C CA . GLU A 1 171 ? 11.873 -1.808 -17.344 1.00 92.00 171 GLU A CA 1
ATOM 1320 C C . GLU A 1 171 ? 12.646 -1.188 -18.519 1.00 92.00 171 GLU A C 1
ATOM 1322 O O . GLU A 1 171 ? 13.735 -1.631 -18.897 1.00 92.00 171 GLU A O 1
ATOM 1327 N N . VAL A 1 172 ? 12.063 -0.175 -19.151 1.00 91.31 172 VAL A N 1
ATOM 1328 C CA . VAL A 1 172 ? 12.650 0.562 -20.268 1.00 91.31 172 VAL A CA 1
ATOM 1329 C C . VAL A 1 172 ? 12.357 2.052 -20.188 1.00 91.31 172 VAL A C 1
ATOM 1331 O O . VAL A 1 172 ? 11.293 2.441 -19.716 1.00 91.31 172 VAL A O 1
ATOM 1334 N N . PRO A 1 173 ? 13.242 2.913 -20.718 1.00 94.25 173 PRO A N 1
ATOM 1335 C CA . PRO A 1 173 ? 12.988 4.347 -20.752 1.00 94.25 173 PRO A CA 1
ATOM 1336 C C . PRO A 1 173 ? 11.733 4.705 -21.557 1.00 94.25 173 PRO A C 1
ATOM 1338 O O . PRO A 1 173 ? 11.565 4.253 -22.696 1.00 94.25 173 PRO A O 1
ATOM 1341 N N . ILE A 1 174 ? 10.904 5.605 -21.021 1.00 92.25 174 ILE A N 1
ATOM 1342 C CA . ILE A 1 174 ? 9.825 6.230 -21.793 1.00 92.25 174 ILE A CA 1
ATOM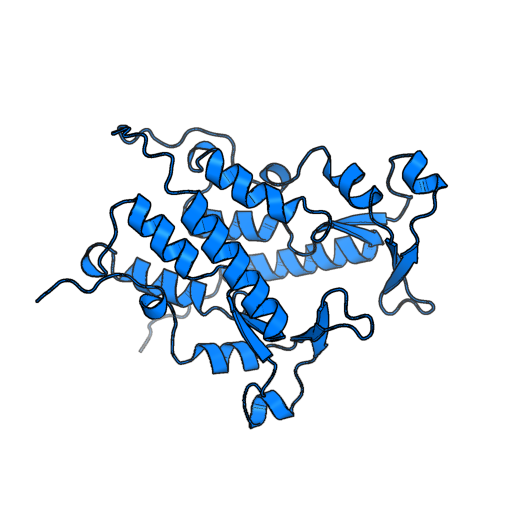 1343 C C . ILE A 1 174 ? 10.464 7.179 -22.804 1.00 92.25 174 ILE A C 1
ATOM 1345 O O . ILE A 1 174 ? 11.137 8.154 -22.456 1.00 92.25 174 ILE A O 1
ATOM 1349 N N . THR A 1 175 ? 10.250 6.907 -24.089 1.00 90.81 175 THR A N 1
ATOM 1350 C CA . THR A 1 175 ? 10.831 7.737 -25.149 1.00 90.81 175 THR A CA 1
ATOM 1351 C C . THR A 1 175 ? 10.262 9.159 -25.123 1.00 90.81 175 THR A C 1
ATOM 1353 O O . THR A 1 175 ? 9.086 9.382 -24.832 1.00 90.81 175 THR A O 1
ATOM 1356 N N . LYS A 1 176 ? 11.080 10.150 -25.506 1.00 89.06 176 LYS A N 1
ATOM 1357 C CA . LYS A 1 176 ? 10.646 11.560 -25.591 1.00 89.06 176 LYS A CA 1
ATOM 1358 C C . LYS A 1 176 ? 9.416 11.745 -26.486 1.00 89.06 176 LYS A C 1
ATOM 1360 O O . LYS A 1 176 ? 8.596 12.616 -26.214 1.00 89.06 176 LYS A O 1
ATOM 1365 N N . SER A 1 177 ? 9.285 10.929 -27.533 1.00 85.25 177 SER A N 1
ATOM 1366 C CA . SER A 1 177 ? 8.128 10.937 -28.430 1.00 85.25 177 SER A CA 1
ATOM 1367 C C . SER A 1 177 ? 6.834 10.571 -27.703 1.00 85.25 177 SER A C 1
ATOM 1369 O O . SER A 1 177 ? 5.828 11.238 -27.912 1.00 85.25 177 SER A O 1
ATOM 1371 N N . VAL A 1 178 ? 6.875 9.574 -26.812 1.00 87.75 178 VAL A N 1
ATOM 1372 C CA . VAL A 1 178 ? 5.723 9.154 -25.997 1.00 87.75 178 VAL A CA 1
ATOM 1373 C C . VAL A 1 178 ? 5.355 10.238 -24.982 1.00 87.75 178 VAL A C 1
ATOM 1375 O O . VAL A 1 178 ? 4.200 10.656 -24.935 1.00 87.75 178 VAL A O 1
ATOM 1378 N N . LYS A 1 179 ? 6.341 10.804 -24.268 1.00 88.75 179 LYS A N 1
ATOM 1379 C CA . LYS A 1 179 ? 6.099 11.926 -23.338 1.00 88.75 179 LYS A CA 1
ATOM 1380 C C . LYS A 1 179 ? 5.465 13.134 -24.026 1.00 88.75 179 LYS A C 1
ATOM 1382 O O . LYS A 1 179 ? 4.538 13.734 -23.500 1.00 88.75 179 LYS A O 1
ATOM 1387 N N . LYS A 1 180 ? 5.956 13.484 -25.220 1.00 87.94 180 LYS A N 1
ATOM 1388 C CA . LYS A 1 180 ? 5.444 14.619 -26.000 1.00 87.94 180 LYS A CA 1
ATOM 1389 C C . LYS A 1 180 ? 4.045 14.363 -26.563 1.00 87.94 180 LYS A C 1
ATOM 1391 O O . LYS A 1 180 ? 3.290 15.315 -26.727 1.00 87.94 180 LYS A O 1
ATOM 1396 N N . ALA A 1 181 ? 3.722 13.113 -26.891 1.00 89.69 181 ALA A N 1
ATOM 1397 C CA . ALA A 1 181 ? 2.399 12.748 -27.380 1.00 89.69 181 ALA A CA 1
ATOM 1398 C C . ALA A 1 181 ? 1.330 12.864 -26.285 1.00 89.69 181 ALA A C 1
ATOM 1400 O O . ALA A 1 181 ? 0.184 13.151 -26.611 1.00 89.69 181 ALA A O 1
ATOM 1401 N N . GLY A 1 182 ? 1.693 12.659 -25.011 1.00 88.50 182 GLY A N 1
ATOM 1402 C CA . GLY A 1 182 ? 0.742 12.720 -23.896 1.00 88.50 182 GLY A CA 1
ATOM 1403 C C . GLY A 1 182 ? -0.254 11.554 -23.875 1.00 88.50 182 GLY A C 1
ATOM 1404 O O . GLY A 1 182 ? -1.257 11.622 -23.176 1.00 88.50 182 GLY A O 1
ATOM 1405 N N . VAL A 1 183 ? 0.001 10.500 -24.657 1.00 91.38 183 VAL A N 1
ATOM 1406 C CA . VAL A 1 183 ? -0.893 9.350 -24.837 1.00 91.38 183 VAL A CA 1
ATOM 1407 C C . VAL A 1 183 ? -0.122 8.064 -24.560 1.00 91.38 183 VAL A C 1
ATOM 1409 O O . VAL A 1 183 ? 1.039 7.929 -24.958 1.00 91.38 183 VAL A O 1
ATOM 1412 N N . ILE A 1 184 ? -0.778 7.116 -23.889 1.00 93.06 184 ILE A N 1
ATOM 1413 C CA . ILE A 1 184 ? -0.227 5.787 -23.619 1.00 93.06 184 ILE A CA 1
ATOM 1414 C C . ILE A 1 184 ? -0.056 5.018 -24.944 1.00 93.06 184 ILE A C 1
ATOM 1416 O O . ILE A 1 184 ? -0.977 5.010 -25.765 1.00 93.06 184 ILE A O 1
ATOM 1420 N N . PRO A 1 185 ? 1.107 4.388 -25.199 1.00 91.81 185 PRO A N 1
ATOM 1421 C CA . PRO A 1 185 ? 1.319 3.614 -26.419 1.00 91.81 185 PRO A CA 1
ATOM 1422 C C . PRO A 1 185 ? 0.327 2.453 -26.565 1.00 91.81 185 PRO A C 1
ATOM 1424 O O . PRO A 1 185 ? -0.097 1.853 -25.582 1.00 91.81 185 PRO A O 1
ATOM 1427 N N . GLN A 1 186 ? 0.004 2.084 -27.807 1.00 93.06 186 GLN A N 1
ATOM 1428 C CA . GLN A 1 186 ? -0.872 0.943 -28.079 1.00 93.06 186 GLN A CA 1
ATOM 1429 C C . GLN A 1 186 ? -0.311 -0.353 -27.465 1.00 93.06 186 GLN A C 1
ATOM 1431 O O . GLN A 1 186 ? 0.868 -0.662 -27.645 1.00 93.06 186 GLN A O 1
ATOM 1436 N N . GLY A 1 187 ? -1.173 -1.115 -26.784 1.00 92.50 187 GLY A N 1
ATOM 1437 C CA . GLY A 1 187 ? -0.806 -2.354 -26.085 1.00 92.50 187 GLY A CA 1
ATOM 1438 C C . GLY A 1 187 ? -0.245 -2.142 -24.675 1.00 92.50 187 GLY A C 1
ATOM 1439 O O . GLY A 1 187 ? 0.259 -3.095 -24.081 1.00 92.50 187 GLY A O 1
ATOM 1440 N N . TYR A 1 188 ? -0.317 -0.914 -24.157 1.00 95.50 188 TYR A N 1
ATOM 1441 C CA . TYR A 1 188 ? 0.056 -0.567 -22.793 1.00 95.50 188 TYR A CA 1
A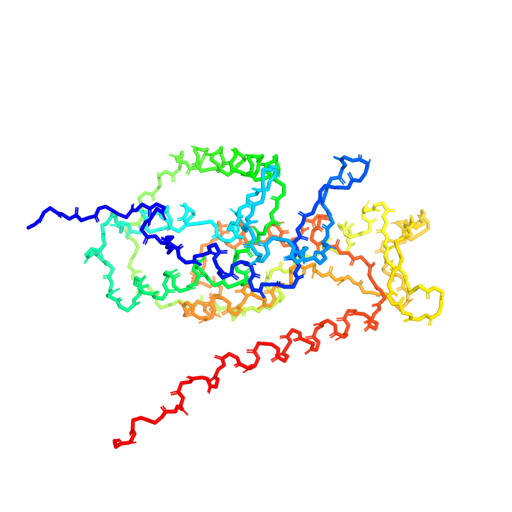TOM 1442 C C . TYR A 1 188 ? -1.114 0.091 -22.061 1.00 95.50 188 TYR A C 1
ATOM 1444 O O . TYR A 1 188 ? -1.970 0.729 -22.676 1.00 95.50 188 TYR A O 1
ATOM 1452 N N . SER A 1 189 ? -1.101 -0.038 -20.740 1.00 95.31 189 SER A N 1
ATOM 1453 C CA . SER A 1 189 ? -2.069 0.544 -19.813 1.00 95.31 189 SER A CA 1
ATOM 1454 C C . SER A 1 189 ? -1.333 1.232 -18.664 1.00 95.31 189 SER A C 1
ATOM 1456 O O . SER A 1 189 ? -0.163 0.939 -18.407 1.00 95.31 189 SER A O 1
ATOM 1458 N N . VAL A 1 190 ? -2.013 2.152 -17.978 1.00 95.25 190 VAL A N 1
ATOM 1459 C CA . VAL A 1 190 ? -1.547 2.650 -16.679 1.00 95.25 190 VAL A CA 1
ATOM 1460 C C . VAL A 1 190 ? -2.046 1.683 -15.615 1.00 95.25 190 VAL A C 1
ATOM 1462 O O . VAL A 1 190 ? -3.252 1.551 -15.420 1.00 95.25 190 VAL A O 1
ATOM 1465 N N . ASP A 1 191 ? -1.114 0.999 -14.971 1.00 94.38 191 ASP A N 1
ATOM 1466 C CA . ASP A 1 191 ? -1.359 0.182 -13.794 1.00 94.38 191 ASP A CA 1
ATOM 1467 C C . ASP A 1 191 ? -1.094 0.994 -12.525 1.00 94.38 191 ASP A C 1
ATOM 1469 O O . ASP A 1 191 ? -0.256 1.902 -12.508 1.00 94.38 191 ASP A O 1
ATOM 1473 N N . PHE A 1 192 ? -1.822 0.646 -11.474 1.00 92.12 192 PHE A N 1
ATOM 1474 C CA . PHE A 1 192 ? -1.638 1.167 -10.129 1.00 92.12 192 PHE A CA 1
ATOM 1475 C C . PHE A 1 192 ? -1.013 0.053 -9.310 1.00 92.12 192 PHE A C 1
ATOM 1477 O O . PHE A 1 192 ? -1.633 -0.999 -9.211 1.00 92.12 192 PHE A O 1
ATOM 1484 N N . ILE A 1 193 ? 0.179 0.243 -8.740 1.00 89.00 193 ILE A N 1
ATOM 1485 C CA . ILE A 1 193 ? 0.850 -0.770 -7.911 1.00 89.00 193 ILE A CA 1
ATOM 1486 C C . ILE A 1 193 ? -0.113 -1.234 -6.813 1.00 89.00 193 ILE A C 1
ATOM 1488 O O . ILE A 1 193 ? -0.447 -2.418 -6.779 1.00 89.00 193 ILE A O 1
ATOM 1492 N N . VAL A 1 194 ? -0.637 -0.285 -6.039 1.00 87.44 194 VAL A N 1
ATOM 1493 C CA . VAL A 1 194 ? -1.803 -0.423 -5.166 1.00 87.44 194 VAL A CA 1
ATOM 1494 C C . VAL A 1 194 ? -3.035 0.021 -5.943 1.00 87.44 194 VAL A C 1
ATOM 1496 O O . VAL A 1 194 ? -3.215 1.214 -6.204 1.00 87.44 194 VAL A O 1
ATOM 1499 N N . ASP A 1 195 ? -3.867 -0.940 -6.344 1.00 91.00 195 ASP A N 1
ATOM 1500 C CA . ASP A 1 195 ? -5.074 -0.645 -7.111 1.00 91.00 195 ASP A CA 1
ATOM 1501 C C . ASP A 1 195 ? -6.140 0.014 -6.222 1.00 91.00 195 ASP A C 1
ATOM 1503 O O . ASP A 1 195 ? -6.453 -0.533 -5.169 1.00 91.00 195 ASP A O 1
ATOM 1507 N N . PRO A 1 196 ? -6.754 1.140 -6.631 1.00 91.00 196 PRO A N 1
ATOM 1508 C CA . PRO A 1 196 ? -7.769 1.798 -5.813 1.00 91.00 196 PRO A CA 1
ATOM 1509 C C . PRO A 1 196 ? -8.992 0.930 -5.473 1.00 91.00 196 PRO A C 1
ATOM 1511 O O . PRO A 1 196 ? -9.722 1.264 -4.543 1.00 91.00 196 PRO A O 1
ATOM 1514 N N . ALA A 1 197 ? -9.222 -0.192 -6.163 1.00 88.44 197 ALA A N 1
ATOM 1515 C CA . ALA A 1 197 ? -10.235 -1.169 -5.769 1.00 88.44 197 ALA A CA 1
ATOM 1516 C C . ALA A 1 197 ? -9.991 -1.770 -4.369 1.00 88.44 197 ALA A C 1
ATOM 1518 O O . ALA A 1 197 ? -10.960 -2.100 -3.687 1.00 88.44 197 ALA A O 1
ATOM 1519 N N . THR A 1 198 ? -8.740 -1.865 -3.902 1.00 85.94 198 THR A N 1
ATOM 1520 C CA . THR A 1 198 ? -8.445 -2.349 -2.540 1.00 85.94 198 THR A CA 1
ATOM 1521 C C . THR A 1 198 ? -8.954 -1.376 -1.479 1.00 85.94 198 THR A C 1
ATOM 1523 O O . THR A 1 198 ? -9.553 -1.798 -0.492 1.00 85.94 198 THR A O 1
ATOM 1526 N N . ILE A 1 199 ? -8.800 -0.070 -1.719 1.00 86.25 199 ILE A N 1
ATOM 1527 C CA . ILE A 1 199 ? -9.327 0.984 -0.843 1.00 86.25 199 ILE A CA 1
ATOM 1528 C C . ILE A 1 199 ? -10.851 0.940 -0.835 1.00 86.25 199 ILE A C 1
ATOM 1530 O O . ILE A 1 199 ? -11.451 0.954 0.233 1.00 86.25 199 ILE A O 1
ATOM 1534 N N . VAL A 1 200 ? -11.480 0.829 -2.009 1.00 87.81 200 VAL A N 1
ATOM 1535 C CA . VAL A 1 200 ? -12.945 0.734 -2.123 1.00 87.81 200 VAL A CA 1
ATOM 1536 C C . VAL A 1 200 ? -13.478 -0.433 -1.297 1.00 87.81 200 VAL A C 1
ATOM 1538 O O . VAL A 1 200 ? -14.426 -0.251 -0.539 1.00 87.81 200 VAL A O 1
ATOM 1541 N N . LYS A 1 201 ? -12.855 -1.614 -1.391 1.00 83.31 201 LYS A N 1
ATOM 1542 C CA . LYS A 1 201 ? -13.272 -2.772 -0.594 1.00 83.31 201 LYS A CA 1
ATOM 1543 C C . LYS A 1 201 ? -13.053 -2.545 0.901 1.00 83.31 201 LYS A C 1
ATOM 1545 O O . LYS A 1 201 ? -13.933 -2.863 1.692 1.00 83.31 201 LYS A O 1
ATOM 1550 N N . SER A 1 202 ? -11.910 -1.978 1.286 1.00 81.31 202 SER A N 1
ATOM 1551 C CA . SER A 1 202 ? -11.615 -1.663 2.688 1.00 81.31 202 SER A CA 1
ATOM 1552 C C . SER A 1 202 ? -12.641 -0.695 3.289 1.00 81.31 202 SER A C 1
ATOM 1554 O O . SER A 1 202 ? -13.116 -0.913 4.400 1.00 81.31 202 SER A O 1
ATOM 1556 N N . LEU A 1 203 ? -13.050 0.327 2.534 1.00 81.81 203 LEU A N 1
ATOM 1557 C CA . LEU A 1 203 ? -14.094 1.270 2.940 1.00 81.81 203 LEU A CA 1
ATOM 1558 C C . LEU A 1 203 ? -15.474 0.605 2.997 1.00 81.81 203 LEU A C 1
ATOM 1560 O O . LEU A 1 203 ? -16.203 0.788 3.969 1.00 81.81 203 LEU A O 1
ATOM 1564 N N . ALA A 1 204 ? -15.809 -0.241 2.019 1.00 80.94 204 ALA A N 1
ATOM 1565 C CA . ALA A 1 204 ? -17.066 -0.984 2.024 1.00 80.94 204 ALA A CA 1
ATOM 1566 C C . ALA A 1 204 ? -17.186 -1.915 3.244 1.00 80.94 204 ALA A C 1
ATOM 1568 O O . ALA A 1 204 ? -18.250 -1.960 3.860 1.00 80.94 204 ALA A O 1
ATOM 1569 N N . LYS A 1 205 ? -16.092 -2.579 3.656 1.00 76.88 205 LYS A N 1
ATOM 1570 C CA . LYS A 1 205 ? -16.033 -3.371 4.903 1.00 76.88 205 LYS A CA 1
ATOM 1571 C C . LYS A 1 205 ? -16.300 -2.521 6.158 1.00 76.88 205 LYS A C 1
ATOM 1573 O O . LYS A 1 205 ? -16.795 -3.041 7.149 1.00 76.88 205 LYS A O 1
ATOM 1578 N N . GLN A 1 206 ? -16.033 -1.215 6.106 1.00 67.88 206 GLN A N 1
ATOM 1579 C CA . GLN A 1 206 ? -16.318 -0.247 7.176 1.00 67.88 206 GLN A CA 1
ATOM 1580 C C . GLN A 1 206 ? -17.729 0.367 7.070 1.00 67.88 206 GLN A C 1
ATOM 1582 O O . GLN A 1 206 ? -18.053 1.304 7.796 1.00 67.88 206 GLN A O 1
ATOM 1587 N N . GLY A 1 207 ? -18.569 -0.105 6.139 1.00 78.38 207 GLY A N 1
ATOM 1588 C CA . GLY A 1 207 ? -19.882 0.484 5.857 1.00 78.38 207 GLY A CA 1
ATOM 1589 C C . GLY A 1 207 ? -19.817 1.837 5.137 1.00 78.38 207 GLY A C 1
ATOM 1590 O O . GLY A 1 207 ? -20.848 2.491 4.971 1.00 78.38 207 GLY A O 1
ATOM 1591 N N . LEU A 1 208 ? -18.626 2.253 4.690 1.00 81.25 208 LEU A N 1
ATOM 1592 C CA . LEU A 1 208 ? -18.375 3.485 3.945 1.00 81.25 208 LEU A CA 1
ATOM 1593 C C . LEU A 1 208 ? -18.489 3.182 2.448 1.00 81.25 208 LEU A C 1
ATOM 1595 O O . LEU A 1 208 ? -17.525 2.820 1.773 1.00 81.25 208 LEU A O 1
ATOM 1599 N N . VAL A 1 209 ? -19.707 3.283 1.934 1.00 85.50 209 VAL A N 1
ATOM 1600 C CA . VAL A 1 209 ? -20.083 2.893 0.571 1.00 85.50 209 VAL A CA 1
ATOM 1601 C C . VAL A 1 209 ? -20.434 4.082 -0.324 1.00 85.50 209 VAL A C 1
ATOM 1603 O O . VAL A 1 209 ? -20.462 3.923 -1.546 1.00 85.50 209 VAL A O 1
ATOM 1606 N N . THR A 1 210 ? -20.668 5.276 0.229 1.00 84.62 210 THR A N 1
ATOM 1607 C CA . THR A 1 210 ? -20.952 6.508 -0.525 1.00 84.62 210 THR A CA 1
ATOM 1608 C C . THR A 1 210 ? -19.948 7.614 -0.225 1.00 84.62 210 THR A C 1
ATOM 1610 O O . THR A 1 210 ? -19.427 7.730 0.881 1.00 84.62 210 THR A O 1
ATOM 1613 N N . GLU A 1 211 ? -19.669 8.455 -1.226 1.00 82.25 211 GLU A N 1
ATOM 1614 C CA . GLU A 1 211 ? -18.674 9.531 -1.106 1.00 82.25 211 GLU A CA 1
ATOM 1615 C C . GLU A 1 211 ? -19.034 10.536 -0.004 1.00 82.25 211 GLU A C 1
ATOM 1617 O O . GLU A 1 211 ? -18.138 11.085 0.621 1.00 82.25 211 GLU A O 1
ATOM 1622 N N . GLY A 1 212 ? -20.329 10.719 0.287 1.00 77.56 212 GLY A N 1
ATOM 1623 C CA . GLY A 1 212 ? -20.801 11.589 1.368 1.00 77.56 212 GLY A CA 1
ATOM 1624 C C . GLY A 1 212 ? -20.458 11.097 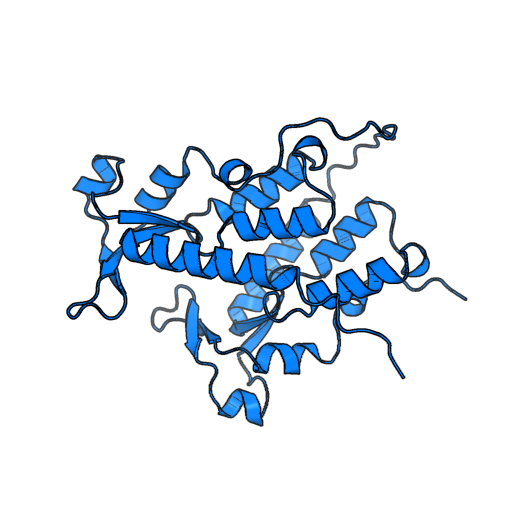2.779 1.00 77.56 212 GLY A C 1
ATOM 1625 O O . GLY A 1 212 ? -20.620 11.853 3.728 1.00 77.56 212 GLY A O 1
ATOM 1626 N N . GLN A 1 213 ? -19.983 9.854 2.932 1.00 79.00 213 GLN A N 1
ATOM 1627 C CA . GLN A 1 213 ? -19.490 9.319 4.211 1.00 79.00 213 GLN A CA 1
ATOM 1628 C C . GLN A 1 213 ? -18.020 9.658 4.469 1.00 79.00 213 GLN A C 1
ATOM 1630 O O . GLN A 1 213 ? -17.518 9.409 5.562 1.00 79.00 213 GLN A O 1
ATOM 1635 N N . LEU A 1 214 ? -17.311 10.173 3.463 1.00 80.50 214 LEU A N 1
ATOM 1636 C CA . LEU A 1 214 ? -15.911 10.552 3.577 1.00 80.50 214 LEU A CA 1
ATOM 1637 C C . LEU A 1 214 ? -15.820 12.072 3.657 1.00 80.50 214 LEU A C 1
ATOM 1639 O O . LEU A 1 214 ? -16.407 12.777 2.837 1.00 80.50 214 LEU A O 1
ATOM 1643 N N . SER A 1 215 ? -15.038 12.580 4.608 1.00 82.44 215 SER A N 1
ATOM 1644 C CA . SER A 1 215 ? -14.658 13.990 4.576 1.00 82.44 215 SER A CA 1
ATOM 1645 C C . SER A 1 215 ? -13.840 14.285 3.313 1.00 82.44 215 SER A C 1
ATOM 1647 O O . SER A 1 215 ? -13.147 13.411 2.779 1.00 82.44 215 SER A O 1
ATOM 1649 N N . GLU A 1 216 ? -13.897 15.528 2.822 1.00 78.81 216 GLU A N 1
ATOM 1650 C CA . GLU A 1 216 ? -13.085 15.937 1.668 1.00 78.81 216 GLU A CA 1
ATOM 1651 C C . GLU A 1 216 ? -11.582 15.757 1.936 1.00 78.81 216 GLU A C 1
ATOM 1653 O O . GLU A 1 216 ? -10.845 15.358 1.034 1.00 78.81 216 GLU A O 1
ATOM 1658 N N . GLU A 1 217 ? -11.145 15.996 3.177 1.00 80.62 217 GLU A N 1
ATOM 1659 C CA . GLU A 1 217 ? -9.777 15.748 3.652 1.00 80.62 217 GLU A CA 1
ATOM 1660 C C . GLU A 1 217 ? -9.402 14.272 3.478 1.00 80.62 217 GLU A C 1
ATOM 1662 O O . GLU A 1 217 ? -8.492 13.963 2.714 1.00 80.62 217 GLU A O 1
ATOM 1667 N N . LEU A 1 218 ? -10.181 13.350 4.056 1.00 81.31 218 LEU A N 1
ATOM 1668 C CA . LEU A 1 218 ? -9.922 11.911 3.960 1.00 81.31 218 LEU A CA 1
ATOM 1669 C C . LEU A 1 218 ? -9.918 11.429 2.505 1.00 81.31 218 LEU A C 1
ATOM 1671 O O . LEU A 1 218 ? -9.094 10.606 2.104 1.00 81.31 218 LEU A O 1
ATOM 1675 N N . LEU A 1 219 ? -10.831 11.944 1.682 1.00 83.69 219 LEU A N 1
ATOM 1676 C CA . LEU A 1 219 ? -10.875 11.601 0.268 1.00 83.69 219 LEU A CA 1
ATOM 1677 C C . LEU A 1 219 ? -9.602 12.055 -0.466 1.00 83.69 219 LEU A C 1
ATOM 1679 O O . LEU A 1 219 ? -9.119 11.338 -1.347 1.00 83.69 219 LEU A O 1
ATOM 1683 N N . ASN A 1 220 ? -9.065 13.227 -0.127 1.00 82.44 220 ASN A N 1
ATOM 1684 C CA . ASN A 1 220 ? -7.825 13.743 -0.701 1.00 82.44 220 ASN A CA 1
ATOM 1685 C C . ASN A 1 220 ? -6.599 12.975 -0.189 1.00 82.44 220 ASN A C 1
ATOM 1687 O O . ASN A 1 220 ? -5.772 12.577 -1.013 1.00 82.44 220 ASN A O 1
ATOM 1691 N N . ASP A 1 221 ? -6.551 12.661 1.104 1.00 85.25 221 ASP A N 1
ATOM 1692 C CA . ASP A 1 221 ? -5.489 11.869 1.737 1.00 85.25 221 ASP A CA 1
ATOM 1693 C C . ASP A 1 221 ? -5.383 10.465 1.137 1.00 85.25 221 ASP A C 1
ATOM 1695 O O . ASP A 1 221 ? -4.292 9.924 0.974 1.00 85.25 221 ASP A O 1
ATOM 1699 N N . LEU A 1 222 ? -6.514 9.868 0.747 1.00 86.38 222 LEU A N 1
ATOM 1700 C CA . LEU A 1 222 ? -6.534 8.581 0.048 1.00 86.38 222 LEU A CA 1
ATOM 1701 C C . LEU A 1 222 ? -6.157 8.719 -1.437 1.00 86.38 222 LEU A C 1
ATOM 1703 O O . LEU A 1 222 ? -5.551 7.816 -2.021 1.00 86.38 222 LEU A O 1
ATOM 1707 N N . LYS A 1 223 ? -6.501 9.842 -2.079 1.00 89.75 223 LYS A N 1
ATOM 1708 C CA . LYS A 1 223 ? -6.211 10.094 -3.501 1.00 89.75 223 LYS A CA 1
ATOM 1709 C C . LYS A 1 223 ? -4.746 10.405 -3.761 1.00 89.75 223 LYS A C 1
ATOM 1711 O O . LYS A 1 223 ? -4.227 9.973 -4.794 1.00 89.75 223 LYS A O 1
ATOM 1716 N N . GLU A 1 224 ? -4.099 11.177 -2.899 1.00 88.94 224 GLU A N 1
ATOM 1717 C CA . GLU A 1 224 ? -2.723 11.630 -3.105 1.00 88.94 224 GLU A CA 1
ATOM 1718 C C . GLU A 1 224 ? -1.729 10.468 -3.310 1.00 88.94 224 GLU A C 1
ATOM 1720 O O . GLU A 1 224 ? -1.112 10.408 -4.383 1.00 88.94 224 GLU A O 1
ATOM 1725 N N . PRO A 1 225 ? -1.616 9.482 -2.398 1.00 88.00 225 PRO A N 1
ATOM 1726 C CA . PRO A 1 225 ? -0.687 8.369 -2.569 1.00 88.00 225 PRO A CA 1
ATOM 1727 C C . PRO A 1 225 ? -1.069 7.483 -3.761 1.00 88.00 225 PRO A C 1
ATOM 1729 O O . PRO A 1 225 ? -0.188 7.031 -4.499 1.00 88.00 225 PRO A O 1
ATOM 1732 N N . ILE A 1 226 ? -2.368 7.296 -4.022 1.00 92.12 226 ILE A N 1
ATOM 1733 C CA . ILE A 1 226 ? -2.864 6.480 -5.140 1.00 92.12 226 ILE A CA 1
ATOM 1734 C C . ILE A 1 226 ? -2.469 7.060 -6.495 1.00 92.12 226 ILE A C 1
ATOM 1736 O O . ILE A 1 226 ? -2.142 6.308 -7.416 1.00 92.12 226 ILE A O 1
ATOM 1740 N N . ASN A 1 227 ? -2.472 8.386 -6.617 1.00 92.12 227 ASN A N 1
ATOM 1741 C CA . ASN A 1 227 ? -2.147 9.090 -7.855 1.00 92.12 227 ASN A CA 1
ATOM 1742 C C . ASN A 1 227 ? -0.699 9.580 -7.918 1.00 92.12 227 ASN A C 1
ATOM 1744 O O . ASN A 1 227 ? -0.333 10.271 -8.874 1.00 92.12 227 ASN A O 1
ATOM 1748 N N . SER A 1 228 ? 0.121 9.224 -6.930 1.00 92.00 228 SER A N 1
ATOM 1749 C CA . SER A 1 228 ? 1.545 9.533 -6.920 1.00 92.00 228 SER A CA 1
ATOM 1750 C C . SER A 1 228 ? 2.265 8.890 -8.112 1.00 92.00 228 SER A C 1
ATOM 1752 O O . SER A 1 228 ? 1.857 7.861 -8.665 1.00 92.00 228 SER A O 1
ATOM 1754 N N . SER A 1 229 ? 3.389 9.481 -8.521 1.00 90.44 229 SER A N 1
ATOM 1755 C CA . SER A 1 229 ? 4.241 8.890 -9.559 1.00 90.44 229 SER A CA 1
ATOM 1756 C C . SER A 1 229 ? 4.819 7.534 -9.161 1.00 90.44 229 SER A C 1
ATOM 1758 O O . SER A 1 229 ? 5.240 6.769 -10.027 1.00 90.44 229 SER A O 1
ATOM 1760 N N . ASP A 1 230 ? 4.847 7.223 -7.875 1.00 89.38 230 ASP A N 1
ATOM 1761 C CA . ASP A 1 230 ? 5.444 5.985 -7.398 1.00 89.38 230 ASP A CA 1
ATOM 1762 C C . ASP A 1 230 ? 4.456 4.832 -7.532 1.00 89.38 230 ASP A C 1
ATOM 1764 O O . ASP A 1 230 ? 4.854 3.755 -7.977 1.00 89.38 230 ASP A O 1
ATOM 1768 N N . ASN A 1 231 ? 3.164 5.100 -7.309 1.00 93.06 231 ASN A N 1
ATOM 1769 C CA . ASN A 1 231 ? 2.099 4.114 -7.449 1.00 93.06 231 ASN A CA 1
ATOM 1770 C C . ASN A 1 231 ? 1.672 3.856 -8.902 1.00 93.06 231 ASN A C 1
ATOM 1772 O O . ASN A 1 231 ? 1.134 2.800 -9.213 1.00 93.06 231 ASN A O 1
ATOM 1776 N N . LEU A 1 232 ? 1.892 4.793 -9.819 1.00 94.50 232 LEU A N 1
ATOM 1777 C CA . LEU A 1 232 ? 1.511 4.616 -11.221 1.00 94.50 232 LEU A CA 1
ATOM 1778 C C . LEU A 1 232 ? 2.642 3.937 -11.998 1.00 94.50 232 LEU A C 1
ATOM 1780 O O . LEU A 1 232 ? 3.803 4.301 -11.825 1.00 94.50 232 LEU A O 1
ATOM 1784 N N . LYS A 1 233 ? 2.343 2.997 -12.897 1.00 94.50 233 LYS A N 1
ATOM 1785 C CA . LYS A 1 233 ? 3.316 2.442 -13.858 1.00 94.50 233 LYS A CA 1
ATOM 1786 C C . LYS A 1 233 ? 2.666 2.219 -15.211 1.00 94.50 233 LYS A C 1
ATOM 1788 O O . LYS A 1 233 ? 1.514 1.823 -15.306 1.00 94.50 233 LYS A O 1
ATOM 1793 N N . ILE A 1 234 ? 3.414 2.440 -16.288 1.00 96.31 234 ILE A N 1
ATOM 1794 C CA . ILE A 1 234 ? 2.956 2.044 -17.624 1.00 96.31 234 ILE A CA 1
ATOM 1795 C C . ILE A 1 234 ? 3.424 0.612 -17.869 1.00 96.31 234 ILE A C 1
ATOM 1797 O O . ILE A 1 234 ? 4.629 0.356 -17.901 1.00 96.31 234 ILE A O 1
ATOM 1801 N N . VAL A 1 235 ? 2.485 -0.310 -18.056 1.00 94.50 235 VAL A N 1
ATOM 1802 C CA . VAL A 1 235 ? 2.746 -1.749 -18.222 1.00 94.50 235 VAL A CA 1
ATOM 1803 C C . VAL A 1 235 ? 2.063 -2.283 -19.481 1.00 94.50 235 VAL A C 1
ATOM 1805 O O . VAL A 1 235 ? 1.142 -1.640 -19.990 1.00 94.50 235 VAL A O 1
ATOM 1808 N N . PRO A 1 236 ? 2.481 -3.441 -20.023 1.00 94.62 236 PRO A N 1
ATOM 1809 C CA . PRO A 1 236 ? 1.737 -4.097 -21.093 1.00 94.62 236 PRO A CA 1
ATOM 1810 C C . PRO A 1 236 ? 0.297 -4.386 -20.654 1.00 94.62 236 PRO A C 1
ATOM 1812 O O . PRO A 1 236 ? 0.081 -4.881 -19.549 1.00 94.62 236 PRO A O 1
ATOM 1815 N N . THR A 1 237 ? -0.682 -4.130 -21.524 1.00 94.00 237 THR A N 1
ATOM 1816 C CA . THR A 1 237 ? -2.109 -4.314 -21.202 1.00 94.00 237 THR A CA 1
ATOM 1817 C C . THR A 1 237 ? -2.417 -5.732 -20.719 1.00 94.00 237 THR A C 1
ATOM 1819 O O . THR A 1 237 ? -3.172 -5.895 -19.772 1.00 94.00 237 THR A O 1
ATOM 1822 N N . SER A 1 238 ? -1.753 -6.751 -21.272 1.00 91.81 238 SER A N 1
ATOM 1823 C CA . SER A 1 238 ? -1.919 -8.142 -20.835 1.00 91.81 238 SER A CA 1
ATOM 1824 C C . SER A 1 238 ? -1.489 -8.392 -19.384 1.00 91.81 238 SER A C 1
ATOM 1826 O O . SER A 1 238 ? -2.046 -9.258 -18.722 1.00 91.81 238 SER A O 1
ATOM 1828 N N . VAL A 1 239 ? -0.485 -7.660 -18.888 1.00 91.00 239 VAL A N 1
ATOM 1829 C CA . VAL A 1 239 ? -0.019 -7.760 -17.493 1.00 91.00 239 VAL A CA 1
ATOM 1830 C C . VAL A 1 239 ? -1.007 -7.063 -16.564 1.00 91.00 239 VAL A C 1
ATOM 1832 O O . VAL A 1 239 ? -1.367 -7.615 -15.531 1.00 91.00 239 VAL A O 1
ATOM 1835 N N . TYR A 1 240 ? -1.485 -5.884 -16.969 1.00 91.69 240 TYR A N 1
ATOM 1836 C CA . TYR A 1 240 ? -2.532 -5.151 -16.259 1.00 91.69 240 TYR A CA 1
ATOM 1837 C C . TYR A 1 240 ? -3.819 -5.977 -16.113 1.00 91.69 240 TYR A C 1
ATOM 1839 O O . TYR A 1 240 ? -4.341 -6.112 -15.013 1.00 91.69 240 TYR A O 1
ATOM 1847 N N . GLU A 1 241 ? -4.301 -6.582 -17.201 1.00 89.88 241 GLU A N 1
ATOM 1848 C CA . GLU A 1 241 ? -5.507 -7.421 -17.187 1.00 89.88 241 GLU A CA 1
ATOM 1849 C C . GLU A 1 241 ? -5.332 -8.670 -16.314 1.00 89.88 241 GLU A C 1
ATOM 1851 O O . GLU A 1 241 ? -6.226 -9.004 -15.542 1.00 89.88 241 GLU A O 1
ATOM 1856 N N . ALA A 1 242 ? -4.172 -9.336 -16.385 1.00 87.44 242 ALA A N 1
ATOM 1857 C CA . ALA A 1 242 ? -3.882 -10.491 -15.536 1.00 87.44 242 ALA A CA 1
ATOM 1858 C C . ALA A 1 242 ? -3.870 -10.121 -14.044 1.00 87.44 242 ALA A C 1
ATOM 1860 O O . ALA A 1 242 ? -4.403 -10.864 -13.221 1.00 87.44 242 ALA A O 1
ATOM 1861 N N . LYS A 1 243 ? -3.299 -8.960 -13.702 1.00 89.38 243 LYS A N 1
ATOM 1862 C CA . LYS A 1 243 ? -3.300 -8.437 -12.334 1.00 89.38 243 LYS A CA 1
ATOM 1863 C C . LYS A 1 243 ? -4.710 -8.105 -11.858 1.00 89.38 243 LYS A C 1
ATOM 1865 O O . LYS A 1 243 ? -5.064 -8.485 -10.749 1.00 89.38 243 LYS A O 1
ATOM 1870 N N . LEU A 1 244 ? -5.511 -7.427 -12.681 1.00 86.62 244 LEU A N 1
ATOM 1871 C CA . LEU A 1 244 ? -6.897 -7.116 -12.335 1.00 86.62 244 LEU A CA 1
ATOM 1872 C C . LEU A 1 244 ? -7.723 -8.377 -12.093 1.00 86.62 244 LEU A C 1
ATOM 1874 O O . LEU A 1 244 ? -8.438 -8.430 -11.103 1.00 86.62 244 LEU A O 1
ATOM 1878 N N . ALA A 1 245 ? -7.591 -9.394 -12.945 1.00 86.88 245 ALA A N 1
ATOM 1879 C CA . ALA A 1 245 ? -8.306 -10.655 -12.764 1.00 86.88 245 ALA A CA 1
ATOM 1880 C C . ALA A 1 245 ? -7.882 -11.381 -11.475 1.00 86.88 245 ALA A C 1
ATOM 1882 O O . ALA A 1 245 ? -8.721 -11.928 -10.767 1.00 86.88 245 ALA A O 1
ATOM 1883 N N . ALA A 1 246 ? -6.584 -11.370 -11.149 1.00 85.50 246 ALA A N 1
ATOM 1884 C CA . ALA A 1 246 ? -6.088 -11.936 -9.895 1.00 85.50 246 ALA A CA 1
ATOM 1885 C C . ALA A 1 246 ? -6.590 -11.153 -8.672 1.00 85.50 246 ALA A C 1
ATOM 1887 O O . ALA A 1 246 ? -6.927 -11.757 -7.656 1.00 85.50 246 ALA A O 1
ATOM 1888 N N . LEU A 1 247 ? -6.664 -9.824 -8.781 1.00 82.12 247 LEU A N 1
ATOM 1889 C CA . LEU A 1 247 ? -7.215 -8.970 -7.738 1.00 82.12 247 LEU A CA 1
ATOM 1890 C C . LEU A 1 247 ? -8.706 -9.248 -7.544 1.00 82.12 247 LEU A C 1
ATOM 1892 O O . LEU A 1 247 ? -9.114 -9.503 -6.426 1.00 82.12 247 LEU A O 1
ATOM 1896 N N . GLU A 1 248 ? -9.503 -9.259 -8.610 1.00 81.44 248 GLU A N 1
ATOM 1897 C CA . GLU A 1 248 ? -10.939 -9.557 -8.554 1.00 81.44 248 GLU A CA 1
ATOM 1898 C C . GLU A 1 248 ? -11.200 -10.920 -7.900 1.00 81.44 248 GLU A C 1
ATOM 1900 O O . GLU A 1 248 ? -11.951 -10.993 -6.933 1.00 81.44 248 GLU A O 1
ATOM 1905 N N . ALA A 1 249 ? -10.466 -11.962 -8.305 1.00 81.50 249 ALA A N 1
ATOM 1906 C CA . ALA A 1 249 ? -10.554 -13.280 -7.677 1.00 81.50 249 ALA A CA 1
ATOM 1907 C C . ALA A 1 249 ? -10.161 -13.261 -6.188 1.00 81.50 249 ALA A C 1
ATOM 1909 O O . ALA A 1 249 ? -10.785 -13.930 -5.370 1.00 81.50 249 ALA A O 1
ATOM 1910 N N . SER A 1 250 ? -9.134 -12.496 -5.810 1.00 76.69 250 SER A N 1
ATOM 1911 C CA . SER A 1 250 ? -8.766 -12.326 -4.400 1.00 76.69 250 SER A CA 1
ATOM 1912 C C . SER A 1 250 ? -9.819 -11.550 -3.617 1.00 76.69 250 SER A C 1
ATOM 1914 O O . SER A 1 250 ? -9.920 -11.732 -2.409 1.00 76.69 250 SER A O 1
ATOM 1916 N N . LEU A 1 251 ? -10.566 -10.657 -4.267 1.00 70.12 251 LEU A N 1
ATOM 1917 C CA . LEU A 1 251 ? -11.579 -9.863 -3.596 1.00 70.12 251 LEU A CA 1
ATOM 1918 C C . LEU A 1 251 ? -12.904 -10.632 -3.443 1.00 70.12 251 LEU A C 1
ATOM 1920 O O . LEU A 1 251 ? -13.598 -10.372 -2.469 1.00 70.12 251 LEU A O 1
ATOM 1924 N N . GLU A 1 252 ? -13.229 -11.582 -4.319 1.00 69.06 252 GLU A N 1
ATOM 1925 C CA . GLU A 1 252 ? -14.426 -12.432 -4.185 1.00 69.06 252 GLU A CA 1
ATOM 1926 C C . GLU A 1 252 ? -14.279 -13.517 -3.101 1.00 69.06 252 GLU A C 1
ATOM 1928 O O . GLU A 1 252 ? -15.247 -13.831 -2.423 1.00 69.06 252 GLU A O 1
ATOM 1933 N N . ASN A 1 253 ? -13.072 -14.049 -2.871 1.00 57.28 253 ASN A N 1
ATOM 1934 C CA . ASN A 1 253 ? -12.862 -15.144 -1.907 1.00 57.28 253 ASN A CA 1
ATOM 1935 C C . ASN A 1 253 ? -12.913 -14.730 -0.419 1.00 57.28 253 ASN A C 1
ATOM 1937 O O . ASN A 1 253 ? -12.879 -15.604 0.437 1.00 57.28 253 ASN A O 1
ATOM 1941 N N . ASP A 1 254 ? -12.965 -13.434 -0.089 1.00 53.34 254 ASP A N 1
ATOM 1942 C CA . ASP A 1 254 ? -13.067 -12.987 1.316 1.00 53.34 254 ASP A CA 1
ATOM 1943 C C . ASP A 1 254 ? -14.505 -13.058 1.867 1.00 53.34 254 ASP A C 1
ATOM 1945 O O . ASP A 1 254 ? -14.690 -12.851 3.064 1.00 53.34 254 ASP A O 1
ATOM 1949 N N . ASP A 1 255 ? -15.515 -13.272 1.016 1.00 50.47 255 ASP A N 1
ATOM 1950 C CA . ASP A 1 255 ? -16.932 -13.218 1.413 1.00 50.47 255 ASP A CA 1
ATOM 1951 C C . ASP A 1 255 ? -17.511 -14.606 1.795 1.00 50.47 255 ASP A C 1
ATOM 1953 O O . ASP A 1 255 ? -18.665 -14.678 2.212 1.00 50.47 255 ASP A O 1
ATOM 1957 N N . ASP A 1 256 ? -16.729 -15.694 1.692 1.00 44.72 256 ASP A N 1
ATOM 1958 C CA . ASP A 1 256 ? -17.204 -17.088 1.850 1.00 44.72 256 ASP A CA 1
ATOM 1959 C C . ASP A 1 256 ? -16.733 -17.807 3.143 1.00 44.72 256 ASP A C 1
ATOM 1961 O O . ASP A 1 256 ? -17.083 -18.968 3.351 1.00 44.72 256 ASP A O 1
ATOM 1965 N N . ASP A 1 257 ? -15.984 -17.159 4.046 1.00 46.53 257 ASP A N 1
ATOM 1966 C CA . ASP A 1 257 ? -15.445 -17.809 5.267 1.00 46.53 257 ASP A CA 1
ATOM 1967 C C . ASP A 1 257 ? -16.378 -17.744 6.505 1.00 46.53 257 ASP A C 1
ATOM 1969 O O . ASP A 1 257 ? -15.971 -18.115 7.608 1.00 46.53 257 ASP A O 1
ATOM 1973 N N . ASP A 1 258 ? -17.638 -17.319 6.344 1.00 45.28 258 ASP A N 1
ATOM 1974 C CA . ASP A 1 258 ? -18.617 -17.193 7.445 1.00 45.28 258 ASP A CA 1
ATOM 1975 C C . ASP A 1 258 ? -19.634 -18.353 7.557 1.00 45.28 258 ASP A C 1
ATOM 1977 O O . ASP A 1 258 ? -20.518 -18.303 8.411 1.00 45.28 258 ASP A O 1
ATOM 1981 N N . ASP A 1 259 ? -19.495 -19.432 6.777 1.00 47.53 259 ASP A N 1
ATOM 1982 C CA . ASP A 1 259 ? -20.379 -20.609 6.859 1.00 47.53 259 ASP A CA 1
ATOM 1983 C C . ASP A 1 259 ? -19.591 -21.938 6.946 1.00 47.53 259 ASP A C 1
ATOM 1985 O O . ASP A 1 259 ? -19.597 -22.753 6.027 1.00 47.53 259 ASP A O 1
ATOM 1989 N N . GLU A 1 260 ? -18.972 -22.227 8.096 1.00 43.88 260 GLU A N 1
ATOM 1990 C CA . GLU A 1 260 ? -18.866 -23.620 8.572 1.00 43.88 260 GLU A CA 1
ATOM 1991 C C . GLU A 1 260 ? -19.389 -23.735 10.012 1.00 43.88 260 GLU A C 1
ATOM 1993 O O . GLU A 1 260 ? -18.662 -23.691 11.004 1.00 43.88 260 GLU A O 1
ATOM 1998 N N . GLU A 1 261 ? -20.719 -23.822 10.061 1.00 44.50 261 GLU A N 1
ATOM 1999 C CA . GLU A 1 261 ? -21.558 -24.673 10.910 1.00 44.50 261 GLU A CA 1
ATOM 2000 C C . GLU A 1 261 ? -20.995 -25.096 12.284 1.00 44.50 261 GLU A C 1
ATOM 2002 O O . GLU A 1 261 ? -20.216 -26.039 12.439 1.00 44.50 261 GLU A O 1
ATOM 2007 N N . GLU A 1 262 ? -21.564 -24.476 13.324 1.00 50.47 262 GLU A N 1
ATOM 2008 C CA . GLU A 1 262 ? -21.886 -25.177 14.565 1.00 50.47 262 GLU A CA 1
ATOM 2009 C C . GLU A 1 262 ? -22.747 -26.414 14.245 1.00 50.47 262 GLU A C 1
ATOM 2011 O O . GLU A 1 262 ? -23.957 -26.265 14.154 1.00 50.47 262 GLU A O 1
ATOM 2016 N N . GLU A 1 263 ? -22.192 -27.627 14.162 1.00 44.75 263 GLU A N 1
ATOM 2017 C CA . GLU A 1 263 ? -22.944 -28.844 14.515 1.00 44.75 263 GLU A CA 1
ATOM 2018 C C . GLU A 1 263 ? -22.053 -29.927 15.174 1.00 44.75 263 GLU A C 1
ATOM 2020 O O . GLU A 1 263 ? -21.110 -30.453 14.584 1.00 44.75 263 GLU A O 1
ATOM 2025 N N . GLU A 1 264 ? -22.469 -30.253 16.410 1.00 43.56 264 GLU A N 1
ATOM 2026 C CA . GLU A 1 264 ? -22.202 -31.411 17.302 1.00 43.56 264 GLU A CA 1
ATOM 2027 C C . GLU A 1 264 ? -20.895 -31.528 18.121 1.00 43.56 264 GLU A C 1
ATOM 2029 O O . GLU A 1 264 ? -19.851 -32.021 17.638 1.00 43.56 264 GLU A O 1
#

Radius of gyration: 21.02 Å; chains: 1; bounding box: 50×55×65 Å